Protein AF-I4AG23-F1 (afdb_monomer_lite)

Secondary structure (DSSP, 8-state):
-----------HHHHHTTSSS---------EEEEEEEEE-PPPHHHHHHHHHHHHHHHTT-HHHHHHHHHHHHHHHHEEEEEEEEETTEEEEEE--TTT----TT-EEEETTTTEEEEEETTEEEEEE------EEEEEEEEETTEEEEEEEEEETTEEEEEEEEE-S-EE--TT---SSEEEEEEE-TTS-EEEEEEEEE-TT------

Radius of gyration: 25.97 Å; chains: 1; bounding box: 69×44×101 Å

Sequence (210 aa):
MNTQKIVAKINLFSVLLFLIFFSTACNEVKTGKATYTFTNQVSEEFMQKERETAEIMAGGDEELLKEVMNHIRKTNTERIYSLFFQGDKSVFSMDTEWNGQEDPNKIYIDYQTKQVIRPKEGKVRKEPFTKAKWQITDKTKKIGKWNVQKATAEFDGQIITAWFAKDNLRIAPRGYAGLDGIVVELILEAGAKYTLTNLEFDEDVKVDLP

InterPro domains:
  IPR005901 GLPGLI family protein [TIGR01200] (12-201)

Foldseek 3Di:
DDDDDDDDPDDPVVVVVVPPPPPVPPPDWWWWKWKKKKFADDDPVRLVVQLVVLCVVCVNPPVSSVVSSVVVCCVNGIWMWMWTDTRQKIKIATDPVPPPDGRQAIWMARNVVQWIWHDHDNDIDIDHNDAFPKDWDPDWDDDPPATWTWIWGQDPNWIKIFTFHADCDQDDHPPHTDDRTHGQKIATRNRIIMGGPDIDTDPPGDDDDD

Organism: Bernardetia litoralis (strain ATCC 23117 / DSM 6794 / NBRC 15988 / NCIMB 1366 / Fx l1 / Sio-4) (NCBI:txid880071)

pLDDT: mean 84.63, std 16.48, range [36.53, 98.62]

Structure (mmCIF, N/CA/C/O backbone):
data_AF-I4AG23-F1
#
_entry.id   AF-I4AG23-F1
#
loop_
_atom_site.group_PDB
_atom_site.id
_atom_site.type_symbol
_atom_site.label_atom_id
_atom_site.label_alt_id
_atom_site.label_comp_id
_atom_site.label_asym_id
_atom_site.label_entity_id
_atom_site.label_seq_id
_atom_site.pdbx_PDB_ins_code
_atom_site.Cartn_x
_atom_site.Cartn_y
_atom_site.Cartn_z
_atom_site.occupancy
_atom_site.B_iso_or_equiv
_atom_site.auth_seq_id
_atom_site.auth_comp_id
_atom_site.auth_asym_id
_atom_site.auth_atom_id
_atom_site.pdbx_PDB_model_num
ATOM 1 N N . MET A 1 1 ? -44.759 3.975 68.281 1.00 39.59 1 MET A N 1
ATOM 2 C CA . MET A 1 1 ? -44.258 3.226 67.106 1.00 39.59 1 MET A CA 1
ATOM 3 C C . MET A 1 1 ? -45.245 3.420 65.970 1.00 39.59 1 MET A C 1
ATOM 5 O O . MET A 1 1 ? -46.321 2.851 66.035 1.00 39.59 1 MET A O 1
ATOM 9 N N . ASN A 1 2 ? -44.925 4.277 64.999 1.00 36.53 2 ASN A N 1
ATOM 10 C CA . ASN A 1 2 ? -45.767 4.527 63.827 1.00 36.53 2 ASN A CA 1
ATOM 11 C C . ASN A 1 2 ? -44.910 4.286 62.581 1.00 36.53 2 ASN A C 1
ATOM 13 O O . ASN A 1 2 ? -43.980 5.042 62.311 1.00 36.53 2 ASN A O 1
ATOM 17 N N . THR A 1 3 ? -45.170 3.193 61.871 1.00 43.00 3 THR A N 1
ATOM 18 C CA . THR A 1 3 ? -44.420 2.775 60.683 1.00 43.00 3 THR A CA 1
ATOM 19 C C . THR A 1 3 ? -45.115 3.331 59.441 1.00 43.00 3 THR A C 1
ATOM 21 O O . THR A 1 3 ? -46.135 2.802 59.001 1.00 43.00 3 THR A O 1
ATOM 24 N N . GLN A 1 4 ? -44.583 4.412 58.866 1.00 42.47 4 GLN A N 1
ATOM 25 C CA . GLN A 1 4 ? -44.997 4.889 57.544 1.00 42.47 4 GLN A CA 1
ATOM 26 C C . GLN A 1 4 ? -44.459 3.936 56.468 1.00 42.47 4 GLN A C 1
ATOM 28 O O . GLN A 1 4 ? -43.251 3.812 56.276 1.00 42.47 4 GLN A O 1
ATOM 33 N N . LYS A 1 5 ? -45.365 3.263 55.750 1.00 49.50 5 LYS A N 1
ATOM 34 C CA . LYS A 1 5 ? -45.043 2.555 54.506 1.00 49.50 5 LYS A CA 1
ATOM 35 C C . LYS A 1 5 ? -44.863 3.582 53.389 1.00 49.50 5 LYS A C 1
ATOM 37 O O . LYS A 1 5 ? -45.837 4.174 52.931 1.00 49.50 5 LYS A O 1
ATOM 42 N N . ILE A 1 6 ? -43.628 3.764 52.934 1.00 46.69 6 ILE A N 1
ATOM 43 C CA . ILE A 1 6 ? -43.327 4.475 51.690 1.00 46.69 6 ILE A CA 1
ATOM 44 C C . ILE A 1 6 ? -43.592 3.495 50.544 1.00 46.69 6 ILE A C 1
ATOM 46 O O . ILE A 1 6 ? -42.836 2.550 50.338 1.00 46.69 6 ILE A O 1
ATOM 50 N N . VAL A 1 7 ? -44.689 3.694 49.816 1.00 49.47 7 VAL A N 1
ATOM 51 C CA . VAL A 1 7 ? -44.935 2.998 48.548 1.00 49.47 7 VAL A CA 1
ATOM 52 C C . VAL A 1 7 ? -44.408 3.897 47.437 1.00 49.47 7 VAL A C 1
ATOM 54 O O . VAL A 1 7 ? -45.025 4.905 47.096 1.00 49.47 7 VAL A O 1
ATOM 57 N N . ALA A 1 8 ? -43.246 3.549 46.886 1.00 49.50 8 ALA A N 1
ATOM 58 C CA . ALA A 1 8 ? -42.725 4.189 45.688 1.00 49.50 8 ALA A CA 1
ATOM 59 C C . ALA A 1 8 ? -43.617 3.813 44.492 1.00 49.50 8 ALA A C 1
ATOM 61 O O . ALA A 1 8 ? -43.614 2.673 44.028 1.00 49.50 8 ALA A O 1
ATOM 62 N N . LYS A 1 9 ? -44.408 4.770 43.994 1.00 52.41 9 LYS A N 1
ATOM 63 C CA . LYS A 1 9 ? -45.100 4.659 42.704 1.00 52.41 9 LYS A CA 1
ATOM 64 C C . LYS A 1 9 ? -44.053 4.782 41.596 1.00 52.41 9 LYS A C 1
ATOM 66 O O . LYS A 1 9 ? -43.677 5.885 41.211 1.00 52.41 9 LYS A O 1
ATOM 71 N N . ILE A 1 10 ? -43.562 3.650 41.104 1.00 53.00 10 ILE A N 1
ATOM 72 C CA . ILE A 1 10 ? -42.736 3.612 39.896 1.00 53.00 10 ILE A CA 1
ATOM 73 C C . ILE A 1 10 ? -43.665 3.903 38.714 1.00 53.00 10 ILE A C 1
ATOM 75 O O . ILE A 1 10 ? -44.556 3.117 38.397 1.00 53.00 10 ILE A O 1
ATOM 79 N N . ASN A 1 11 ? -43.495 5.072 38.099 1.00 47.81 11 ASN A N 1
ATOM 80 C CA . ASN A 1 11 ? -44.235 5.467 36.907 1.00 47.81 11 ASN A CA 1
ATOM 81 C C . ASN A 1 11 ? -43.792 4.570 35.741 1.00 47.81 11 ASN A C 1
ATOM 83 O O . ASN A 1 11 ? -42.659 4.675 35.272 1.00 47.81 11 ASN A O 1
ATOM 87 N N . LEU A 1 12 ? -44.685 3.700 35.258 1.00 47.12 12 LEU A N 1
ATOM 88 C CA . LEU A 1 12 ? -44.419 2.771 34.147 1.00 47.12 12 LEU A CA 1
ATOM 89 C C . LEU A 1 12 ? -43.984 3.511 32.860 1.00 47.12 12 LEU A C 1
ATOM 91 O O . LEU A 1 12 ? -43.259 2.965 32.034 1.00 47.12 12 LEU A O 1
ATOM 95 N N . PHE A 1 13 ? -44.350 4.791 32.737 1.00 45.78 13 PHE A N 1
ATOM 96 C CA . PHE A 1 13 ? -43.966 5.673 31.633 1.00 45.78 13 PHE A CA 1
ATOM 97 C C . PHE A 1 13 ? -42.484 6.099 31.669 1.00 45.78 13 PHE A C 1
ATOM 99 O O . PHE A 1 13 ? -41.882 6.334 30.626 1.00 45.78 13 PHE A O 1
ATOM 106 N N . SER A 1 14 ? -41.864 6.152 32.854 1.00 45.25 14 SER A N 1
ATOM 107 C CA . SER A 1 14 ? -40.451 6.536 33.010 1.00 45.25 14 SER A CA 1
ATOM 108 C C . SER A 1 14 ? -39.483 5.381 32.735 1.00 45.25 14 SER A C 1
ATOM 110 O O . SER A 1 14 ? -38.325 5.628 32.416 1.00 45.25 14 SER A O 1
ATOM 112 N N . VAL A 1 15 ? -39.951 4.130 32.809 1.00 48.59 15 VAL A N 1
ATOM 113 C CA . VAL A 1 15 ? -39.145 2.943 32.467 1.00 48.59 15 VAL A CA 1
ATOM 114 C C . VAL A 1 15 ? -39.114 2.716 30.950 1.00 48.59 15 VAL A C 1
ATOM 116 O O . VAL A 1 15 ? -38.104 2.268 30.414 1.00 48.59 15 VAL A O 1
ATOM 119 N N . LEU A 1 16 ? -40.175 3.100 30.230 1.00 41.94 16 LEU A N 1
ATOM 120 C CA . LEU A 1 16 ? -40.267 2.901 28.780 1.00 41.94 16 LEU A CA 1
ATOM 121 C C . LEU A 1 16 ? -39.411 3.896 27.970 1.00 41.94 16 LEU A C 1
ATOM 123 O O . LEU A 1 16 ? -38.965 3.568 26.874 1.00 41.94 16 LEU A O 1
ATOM 127 N N . LEU A 1 17 ? -39.115 5.081 28.519 1.00 41.91 17 LEU A N 1
ATOM 128 C CA . LEU A 1 17 ? -38.300 6.102 27.840 1.00 41.91 17 LEU A CA 1
ATOM 129 C C . LEU A 1 17 ? -36.785 5.812 27.884 1.00 41.91 17 LEU A C 1
ATOM 131 O O . LEU A 1 17 ? -36.022 6.432 27.149 1.00 41.91 17 LEU A O 1
ATOM 135 N N . PHE A 1 18 ? -36.340 4.857 28.708 1.00 43.75 18 PHE A N 1
ATOM 136 C CA . PHE A 1 18 ? -34.926 4.470 28.803 1.00 43.75 18 PHE A CA 1
ATOM 137 C C . PHE A 1 18 ? -34.524 3.347 27.830 1.00 43.75 18 PHE A C 1
ATOM 139 O O . PHE A 1 18 ? -33.338 3.078 27.663 1.00 43.75 18 PHE A O 1
ATOM 146 N N . LEU A 1 19 ? -35.487 2.701 27.161 1.00 43.41 19 LEU A N 1
ATOM 147 C CA . LEU A 1 19 ? -35.239 1.533 26.302 1.00 43.41 19 LEU A CA 1
ATOM 148 C C . LEU A 1 19 ? -34.993 1.861 24.817 1.00 43.41 19 LEU A C 1
ATOM 150 O O . LEU A 1 19 ? -34.740 0.945 24.042 1.00 43.41 19 LEU A O 1
ATOM 154 N N . ILE A 1 20 ? -35.033 3.133 24.398 1.00 49.91 20 ILE A N 1
ATOM 155 C CA . ILE A 1 20 ? -35.024 3.500 22.963 1.00 49.91 20 ILE A CA 1
ATOM 156 C C . ILE A 1 20 ? -33.653 4.003 22.446 1.00 49.91 20 ILE A C 1
ATOM 158 O O . ILE A 1 20 ? -33.487 4.174 21.245 1.00 49.91 20 ILE A O 1
ATOM 162 N N . PHE A 1 21 ? -32.617 4.163 23.282 1.00 44.69 21 PHE A N 1
ATOM 163 C CA . PHE A 1 21 ? -31.330 4.738 22.822 1.00 44.69 21 PHE A CA 1
ATOM 164 C C . PHE A 1 21 ? -30.151 3.773 22.640 1.00 44.69 21 PHE A C 1
ATOM 166 O O . PHE A 1 21 ? -29.052 4.224 22.330 1.00 44.69 21 PHE A O 1
ATOM 173 N N . PHE A 1 22 ? -30.358 2.459 22.719 1.00 48.72 22 PHE A N 1
ATOM 174 C CA . PHE A 1 22 ? -29.385 1.502 22.179 1.00 48.72 22 PHE A CA 1
ATOM 175 C C . PHE A 1 22 ? -29.878 0.954 20.840 1.00 48.72 22 PHE A C 1
ATOM 177 O O . PHE A 1 22 ? -30.028 -0.251 20.657 1.00 48.72 22 PHE A O 1
ATOM 184 N N . SER A 1 23 ? -30.098 1.838 19.862 1.00 45.09 23 SER A N 1
ATOM 185 C CA . SER A 1 23 ? -29.894 1.416 18.480 1.00 45.09 23 SER A CA 1
ATOM 186 C C . SER A 1 23 ? -28.389 1.221 18.327 1.00 45.09 23 SER A C 1
ATOM 188 O O . SER A 1 23 ? -27.659 2.154 17.988 1.00 45.09 23 SER A O 1
ATOM 190 N N . THR A 1 24 ? -27.895 0.031 18.665 1.00 54.59 24 THR A N 1
ATOM 191 C CA . THR A 1 24 ? -26.568 -0.383 18.230 1.00 54.59 24 THR A CA 1
ATOM 192 C C . THR A 1 24 ? -26.626 -0.303 16.714 1.00 54.59 24 THR A C 1
ATOM 194 O O . THR A 1 24 ? -27.251 -1.148 16.077 1.00 54.59 24 THR A O 1
ATOM 197 N N . ALA A 1 25 ? -26.073 0.765 16.136 1.00 56.31 25 ALA A N 1
ATOM 198 C CA . ALA A 1 25 ? -25.793 0.806 14.717 1.00 56.31 25 ALA A CA 1
ATOM 199 C C . ALA A 1 25 ? -24.893 -0.404 14.473 1.00 56.31 25 ALA A C 1
ATOM 201 O O . ALA A 1 25 ? -23.724 -0.409 14.864 1.00 56.31 25 ALA A O 1
ATOM 202 N N . CYS A 1 26 ? -25.477 -1.484 13.958 1.00 47.94 26 CYS A N 1
ATOM 203 C CA . CYS A 1 26 ? -24.715 -2.615 13.481 1.00 47.94 26 CYS A CA 1
ATOM 204 C C . CYS A 1 26 ? -23.956 -2.048 12.287 1.00 47.94 26 CYS A C 1
ATOM 206 O O . CYS A 1 26 ? -24.540 -1.845 11.226 1.00 47.94 26 CYS A O 1
ATOM 208 N N . ASN A 1 27 ? -22.707 -1.629 12.510 1.00 58.94 27 ASN A N 1
ATOM 209 C CA . ASN A 1 27 ? -21.843 -1.232 11.414 1.00 58.94 27 ASN A CA 1
ATOM 210 C C . ASN A 1 27 ? -21.722 -2.465 10.535 1.00 58.94 27 ASN A C 1
ATOM 212 O O . ASN A 1 27 ? -21.116 -3.460 10.936 1.00 58.94 27 ASN A O 1
ATOM 216 N N . GLU A 1 28 ? -22.357 -2.395 9.373 1.00 70.56 28 GLU A N 1
ATOM 217 C CA . GLU A 1 28 ? -22.215 -3.392 8.336 1.00 70.56 28 GLU A CA 1
ATOM 218 C C . GLU A 1 28 ? -20.723 -3.609 8.084 1.00 70.56 28 GLU A C 1
ATOM 220 O O . GLU A 1 28 ? -19.940 -2.657 7.948 1.00 70.56 28 GLU A O 1
ATOM 225 N N . VAL A 1 29 ? -20.311 -4.875 8.125 1.00 81.88 29 VAL A N 1
ATOM 226 C CA . VAL A 1 29 ? -18.915 -5.245 7.932 1.00 81.88 29 VAL A CA 1
ATOM 227 C C . VAL A 1 29 ? -18.576 -4.964 6.478 1.00 81.88 29 VAL A C 1
ATOM 229 O O . VAL A 1 29 ? -18.891 -5.756 5.599 1.00 81.88 29 VAL A O 1
ATOM 232 N N . LYS A 1 30 ? -17.923 -3.829 6.224 1.00 91.75 30 LYS A N 1
ATOM 233 C CA . LYS A 1 30 ? -17.454 -3.496 4.881 1.00 91.75 30 LYS A CA 1
ATOM 234 C C . LYS A 1 30 ? -16.384 -4.496 4.442 1.00 91.75 30 LYS A C 1
ATOM 236 O O . LYS A 1 30 ? -15.402 -4.728 5.158 1.00 91.75 30 LYS A O 1
ATOM 241 N N . THR A 1 31 ? -16.567 -5.031 3.245 1.00 95.62 31 THR A N 1
ATOM 242 C CA . THR A 1 31 ? -15.665 -5.967 2.570 1.00 95.62 31 THR A CA 1
ATOM 243 C C . THR A 1 31 ? -15.347 -5.471 1.169 1.00 95.62 31 THR A C 1
ATOM 245 O O . THR A 1 31 ? -16.136 -4.741 0.564 1.00 95.62 31 THR A O 1
ATOM 248 N N . GLY A 1 32 ? -14.179 -5.835 0.650 1.00 96.50 32 GLY A N 1
ATOM 249 C CA . GLY A 1 32 ? -13.811 -5.476 -0.712 1.00 96.50 32 GLY A CA 1
ATOM 250 C C . GLY A 1 32 ? -12.319 -5.550 -0.993 1.00 96.50 32 GLY A C 1
ATOM 251 O O . GLY A 1 32 ? -11.551 -6.168 -0.249 1.00 96.50 32 GLY A O 1
ATOM 252 N N . LYS A 1 33 ? -11.912 -4.884 -2.076 1.00 96.88 33 LYS A N 1
ATOM 253 C CA . LYS A 1 33 ? -10.540 -4.868 -2.590 1.00 96.88 33 LYS A CA 1
ATOM 254 C C . LYS A 1 33 ? -10.085 -3.438 -2.875 1.00 96.88 33 LYS A C 1
ATOM 256 O O . LYS A 1 33 ? -10.762 -2.658 -3.540 1.00 96.88 33 LYS A O 1
ATOM 261 N N . ALA A 1 34 ? -8.898 -3.093 -2.394 1.00 97.56 34 ALA A N 1
ATOM 262 C CA . ALA A 1 34 ? -8.170 -1.897 -2.791 1.00 97.56 34 ALA A CA 1
ATOM 263 C C . ALA A 1 34 ? -6.974 -2.302 -3.658 1.00 97.56 34 ALA A C 1
ATOM 265 O O . ALA A 1 34 ? -6.190 -3.164 -3.268 1.00 97.56 34 ALA A O 1
ATOM 266 N N . THR A 1 35 ? -6.822 -1.677 -4.821 1.00 97.44 35 THR A N 1
ATOM 267 C CA . THR A 1 35 ? -5.695 -1.918 -5.730 1.00 97.44 35 THR A CA 1
ATOM 268 C C . THR A 1 35 ? -4.735 -0.742 -5.668 1.00 97.44 35 THR A C 1
ATOM 270 O O . THR A 1 35 ? -5.145 0.414 -5.789 1.00 97.44 35 THR A O 1
ATOM 273 N N . TYR A 1 36 ? -3.456 -1.041 -5.474 1.00 96.88 36 TYR A N 1
ATOM 274 C CA . TYR A 1 36 ? -2.376 -0.073 -5.432 1.00 96.88 36 TYR A CA 1
ATOM 275 C C . TYR A 1 36 ? -1.398 -0.313 -6.569 1.00 96.88 36 TYR A C 1
ATOM 277 O O . TYR A 1 36 ? -0.885 -1.416 -6.730 1.00 96.88 36 TYR A O 1
ATOM 285 N N . THR A 1 37 ? -1.049 0.754 -7.272 1.00 94.94 37 THR A N 1
ATOM 286 C CA . THR A 1 37 ? 0.132 0.773 -8.129 1.00 94.94 37 THR A CA 1
ATOM 287 C C . THR A 1 37 ? 1.304 1.331 -7.333 1.00 94.94 37 THR A C 1
ATOM 289 O O . THR A 1 37 ? 1.237 2.442 -6.801 1.00 94.94 37 THR A O 1
ATOM 292 N N . PHE A 1 38 ? 2.377 0.559 -7.236 1.00 92.56 38 PHE A N 1
ATOM 293 C CA . PHE A 1 38 ? 3.662 0.988 -6.711 1.00 92.56 38 PHE A CA 1
ATOM 294 C C . PHE A 1 38 ? 4.563 1.416 -7.859 1.00 92.56 38 PHE A C 1
ATOM 296 O O . PHE A 1 38 ? 4.793 0.630 -8.774 1.00 92.56 38 PHE A O 1
ATOM 303 N N . THR A 1 39 ? 5.116 2.621 -7.774 1.00 91.44 39 THR A N 1
ATOM 304 C CA . THR A 1 39 ? 6.105 3.119 -8.721 1.00 91.44 39 THR A CA 1
ATOM 305 C C . THR A 1 39 ? 7.431 3.414 -8.048 1.00 91.44 39 THR A C 1
ATOM 307 O O . THR A 1 39 ? 7.433 4.083 -7.014 1.00 91.44 39 THR A O 1
ATOM 310 N N . ASN A 1 40 ? 8.549 2.978 -8.630 1.00 85.50 40 ASN A N 1
ATOM 311 C CA . ASN A 1 40 ? 9.889 3.265 -8.110 1.00 85.50 40 ASN A CA 1
ATOM 312 C C . ASN A 1 40 ? 10.713 4.119 -9.080 1.00 85.50 40 ASN A C 1
ATOM 314 O O . ASN A 1 40 ? 10.535 4.030 -10.295 1.00 85.50 40 ASN A O 1
ATOM 318 N N . GLN A 1 41 ? 11.647 4.906 -8.544 1.00 75.62 41 GLN A N 1
ATOM 319 C CA . GLN A 1 41 ? 12.701 5.503 -9.356 1.00 75.62 41 GLN A CA 1
ATOM 320 C C . GLN A 1 41 ? 13.755 4.434 -9.638 1.00 75.62 41 GLN A C 1
ATOM 322 O O . GLN A 1 41 ? 14.368 3.889 -8.722 1.00 75.62 41 GLN A O 1
ATOM 327 N N . VAL A 1 42 ? 13.926 4.098 -10.913 1.00 77.38 42 VAL A N 1
ATOM 328 C CA . VAL A 1 42 ? 14.935 3.135 -11.357 1.00 77.38 42 VAL A CA 1
ATOM 329 C C . VAL A 1 42 ? 16.200 3.906 -11.722 1.00 77.38 42 VAL A C 1
ATOM 331 O O . VAL A 1 42 ? 16.115 4.918 -12.417 1.00 77.38 42 VAL A O 1
ATOM 334 N N . SER A 1 43 ? 17.361 3.460 -11.238 1.00 82.44 43 SER A N 1
ATOM 335 C CA . SER A 1 43 ? 18.633 4.117 -11.549 1.00 82.44 43 SER A CA 1
ATOM 336 C C . SER A 1 43 ? 19.016 3.929 -13.019 1.00 82.44 43 SER A C 1
ATOM 338 O O . SER A 1 43 ? 18.706 2.907 -13.635 1.00 82.44 43 SER A O 1
ATOM 340 N N . GLU A 1 44 ? 19.733 4.907 -13.577 1.00 83.62 44 GLU A N 1
ATOM 341 C CA . GLU A 1 44 ? 20.257 4.825 -14.947 1.00 83.62 44 GLU A CA 1
ATOM 342 C C . GLU A 1 44 ? 21.207 3.633 -15.119 1.00 83.62 44 GLU A C 1
ATOM 344 O O . GLU A 1 44 ? 21.117 2.917 -16.110 1.00 83.62 44 GLU A O 1
ATOM 349 N N . GLU A 1 45 ? 22.051 3.365 -14.118 1.00 86.62 45 GLU A N 1
ATOM 350 C CA . GLU A 1 45 ? 22.977 2.226 -14.107 1.00 86.62 45 GLU A CA 1
ATOM 351 C C . GLU A 1 45 ? 22.244 0.882 -14.238 1.00 86.62 45 GLU A C 1
ATOM 353 O O . GLU A 1 45 ? 22.638 0.023 -15.027 1.00 86.62 45 GLU A O 1
ATOM 358 N N . PHE A 1 46 ? 21.139 0.709 -13.508 1.00 84.31 46 PHE A N 1
ATOM 359 C CA . PHE A 1 46 ? 20.326 -0.497 -13.612 1.00 84.31 46 PHE A CA 1
ATOM 360 C C . PHE A 1 46 ? 19.693 -0.616 -15.006 1.00 84.31 46 PHE A C 1
ATOM 362 O O . PHE A 1 46 ? 19.764 -1.675 -15.627 1.00 84.31 46 PHE A O 1
ATOM 369 N N . MET A 1 47 ? 19.126 0.476 -15.532 1.00 85.81 47 MET A N 1
ATOM 370 C CA . MET A 1 47 ? 18.511 0.475 -16.865 1.00 85.81 47 MET A CA 1
ATOM 371 C C . MET A 1 47 ? 19.518 0.196 -17.982 1.00 85.81 47 MET A C 1
ATOM 373 O O . MET A 1 47 ? 19.159 -0.436 -18.974 1.00 85.81 47 MET A O 1
ATOM 377 N N . GLN A 1 48 ? 20.764 0.639 -17.822 1.00 89.88 48 GLN A N 1
ATOM 378 C CA . GLN A 1 48 ? 21.833 0.374 -18.777 1.00 89.88 48 GLN A CA 1
ATOM 379 C C . GLN A 1 48 ? 22.160 -1.123 -18.843 1.00 89.88 48 GLN A C 1
ATOM 381 O O . GLN A 1 48 ? 22.207 -1.694 -19.931 1.00 89.88 48 GLN A O 1
ATOM 386 N N . LYS A 1 49 ? 22.291 -1.785 -17.690 1.00 89.81 49 LYS A N 1
ATOM 387 C CA . LYS A 1 49 ? 22.558 -3.229 -17.626 1.00 89.81 49 LYS A CA 1
ATOM 388 C C . LYS A 1 49 ? 21.422 -4.071 -18.222 1.00 89.81 49 LYS A C 1
ATOM 390 O O . LYS A 1 49 ? 21.665 -5.053 -18.927 1.00 89.81 49 LYS A O 1
ATOM 395 N N . GLU A 1 50 ? 20.178 -3.690 -17.945 1.00 89.19 50 GLU A N 1
ATOM 396 C CA . GLU A 1 50 ? 19.004 -4.333 -18.540 1.00 89.19 50 GLU A CA 1
ATOM 397 C C . GLU A 1 50 ? 18.967 -4.154 -20.063 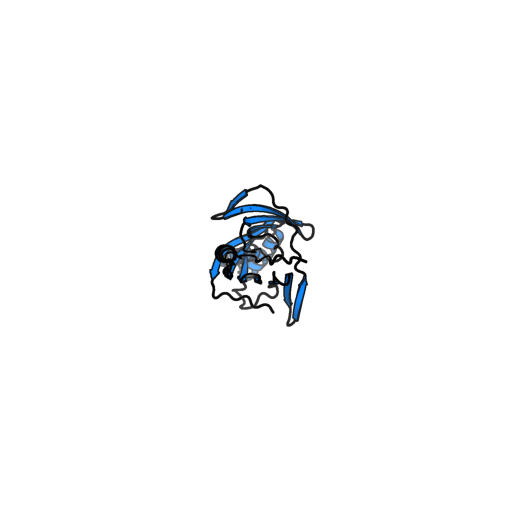1.00 89.19 50 GLU A C 1
ATOM 399 O O . GLU A 1 50 ? 18.658 -5.095 -20.791 1.00 89.19 50 GLU A O 1
ATOM 404 N N . ARG A 1 51 ? 19.348 -2.970 -20.558 1.00 90.94 51 ARG A N 1
ATOM 405 C CA . ARG A 1 51 ? 19.435 -2.690 -21.993 1.00 90.94 51 ARG A CA 1
ATOM 406 C C . ARG A 1 51 ? 20.459 -3.565 -22.698 1.00 90.94 51 ARG A C 1
ATOM 408 O O . ARG A 1 51 ? 20.119 -4.169 -23.707 1.00 90.94 51 ARG A O 1
ATOM 415 N N . GLU A 1 52 ? 21.669 -3.672 -22.160 1.00 92.25 52 GLU A N 1
ATOM 416 C CA . GLU A 1 52 ? 22.715 -4.544 -22.713 1.00 92.25 52 GLU A CA 1
ATOM 417 C C . GLU A 1 52 ? 22.234 -6.000 -22.807 1.00 92.25 52 GLU A C 1
ATOM 419 O O . GLU A 1 52 ? 22.447 -6.681 -23.808 1.00 92.25 52 GLU A O 1
ATOM 424 N N . THR A 1 53 ? 21.509 -6.461 -21.786 1.00 89.25 53 THR A N 1
ATOM 425 C CA . THR A 1 53 ? 20.918 -7.805 -21.762 1.00 89.25 53 THR A CA 1
ATOM 426 C C . THR A 1 53 ? 19.822 -7.963 -22.821 1.00 89.25 53 THR A C 1
ATOM 428 O O . THR A 1 53 ? 19.806 -8.956 -23.551 1.00 89.25 53 THR A O 1
ATOM 431 N N . ALA A 1 54 ? 18.925 -6.982 -22.940 1.00 91.81 54 ALA A N 1
ATOM 432 C CA . ALA A 1 54 ? 17.857 -6.979 -23.933 1.00 91.81 54 ALA A CA 1
ATOM 433 C C . ALA A 1 54 ? 18.393 -6.921 -25.373 1.00 91.81 54 ALA A C 1
ATOM 435 O O . ALA A 1 54 ? 17.852 -7.599 -26.239 1.00 91.81 54 ALA A O 1
ATOM 436 N N . GLU A 1 55 ? 19.471 -6.174 -25.631 1.00 93.19 55 GLU A N 1
ATOM 437 C CA . GLU A 1 55 ? 20.140 -6.104 -26.940 1.00 93.19 55 GLU A CA 1
ATOM 438 C C . GLU A 1 55 ? 20.703 -7.469 -27.360 1.00 93.19 55 GLU A C 1
ATOM 440 O O . GLU A 1 55 ? 20.532 -7.880 -28.510 1.00 93.19 55 GLU A O 1
ATOM 445 N N . ILE A 1 56 ? 21.293 -8.213 -26.417 1.00 91.00 56 ILE A N 1
ATOM 446 C CA . ILE A 1 56 ? 21.752 -9.591 -26.650 1.00 91.00 56 ILE A CA 1
ATOM 447 C C . ILE A 1 56 ? 20.565 -10.511 -26.968 1.00 91.00 56 ILE A C 1
ATOM 449 O O . ILE A 1 56 ? 20.636 -11.294 -27.913 1.00 91.00 56 ILE A O 1
ATOM 453 N N . MET A 1 57 ? 19.471 -10.416 -26.202 1.00 88.31 57 MET A N 1
ATOM 454 C CA . MET A 1 57 ? 18.268 -11.235 -26.409 1.00 88.31 57 MET A CA 1
ATOM 455 C C . MET A 1 57 ? 17.565 -10.930 -27.734 1.00 88.31 57 MET A C 1
ATOM 457 O O . MET A 1 57 ? 17.075 -11.846 -28.391 1.00 88.31 57 MET A O 1
ATOM 461 N N . ALA A 1 58 ? 17.518 -9.657 -28.125 1.00 92.19 58 ALA A N 1
ATOM 462 C CA . ALA A 1 58 ? 16.853 -9.204 -29.338 1.00 92.19 58 ALA A CA 1
ATOM 463 C C . ALA A 1 58 ? 17.655 -9.507 -30.615 1.00 92.19 58 ALA A C 1
ATOM 465 O O . ALA A 1 58 ? 17.115 -9.405 -31.712 1.00 92.19 58 ALA A O 1
ATOM 466 N N . GLY A 1 59 ? 18.942 -9.863 -30.509 1.00 91.75 59 GLY A N 1
ATOM 467 C CA . GLY A 1 59 ? 19.752 -10.272 -31.662 1.00 91.75 59 GLY A CA 1
ATOM 468 C C . GLY A 1 59 ? 19.907 -9.195 -32.745 1.00 91.75 59 GLY A C 1
ATOM 469 O O . GLY A 1 59 ? 20.140 -9.529 -33.905 1.00 91.75 59 GLY A O 1
ATOM 470 N N . GLY A 1 60 ? 19.769 -7.915 -32.382 1.00 86.38 60 GLY A N 1
ATOM 471 C CA . GLY A 1 60 ? 19.821 -6.780 -33.309 1.00 86.38 60 GLY A CA 1
ATOM 472 C C . GLY A 1 60 ? 18.477 -6.362 -33.921 1.00 86.38 60 GLY A C 1
ATOM 473 O O . GLY A 1 60 ? 18.458 -5.414 -34.703 1.00 86.38 60 GLY A O 1
ATOM 474 N N . ASP A 1 61 ? 17.366 -7.015 -33.569 1.00 95.75 61 ASP A N 1
ATOM 475 C CA . ASP A 1 61 ? 16.020 -6.558 -33.928 1.00 95.75 61 ASP A CA 1
ATOM 476 C C . ASP A 1 61 ? 15.632 -5.331 -33.080 1.00 95.75 61 ASP A C 1
ATOM 478 O O . ASP A 1 61 ? 15.420 -5.421 -31.868 1.00 95.75 61 ASP A O 1
ATOM 482 N N . GLU A 1 62 ? 15.573 -4.158 -33.717 1.00 93.31 62 GLU A N 1
ATOM 483 C CA . GLU A 1 62 ? 15.285 -2.883 -33.049 1.00 93.31 62 GLU A CA 1
ATOM 484 C C . GLU A 1 62 ? 13.838 -2.793 -32.532 1.00 93.31 62 GLU A C 1
ATOM 486 O O . GLU A 1 62 ? 13.588 -2.182 -31.487 1.00 93.31 62 GLU A O 1
ATOM 491 N N . GLU A 1 63 ? 12.880 -3.412 -33.229 1.00 94.69 63 GLU A N 1
ATOM 492 C CA . GLU A 1 63 ? 11.475 -3.407 -32.818 1.00 94.69 63 GLU A CA 1
ATOM 493 C C . GLU A 1 63 ? 11.288 -4.279 -31.574 1.00 94.69 63 GLU A C 1
ATOM 495 O O . GLU A 1 63 ? 10.727 -3.819 -30.572 1.00 94.69 63 GLU A O 1
ATOM 500 N N . LEU A 1 64 ? 11.869 -5.480 -31.589 1.00 93.19 64 LEU A N 1
ATOM 501 C CA . LEU A 1 64 ? 11.878 -6.383 -30.442 1.00 93.19 64 LEU A CA 1
ATOM 502 C C . LEU A 1 64 ? 12.636 -5.785 -29.251 1.00 93.19 64 LEU A C 1
ATOM 504 O O . LEU A 1 64 ? 12.156 -5.853 -28.118 1.00 93.19 64 LEU A O 1
ATOM 508 N N . LEU A 1 65 ? 13.785 -5.138 -29.482 1.00 93.81 65 LEU A N 1
ATOM 509 C CA . LEU A 1 65 ? 14.525 -4.437 -28.430 1.00 93.81 65 LEU A CA 1
ATOM 510 C C . LEU A 1 65 ? 13.646 -3.383 -27.750 1.00 93.81 65 LEU A C 1
ATOM 512 O O . LEU A 1 65 ? 13.605 -3.294 -26.521 1.00 93.81 65 LEU A O 1
ATOM 516 N N . LYS A 1 66 ? 12.915 -2.588 -28.535 1.00 93.06 66 LYS A N 1
ATOM 517 C CA . LYS A 1 66 ? 12.013 -1.561 -28.007 1.00 93.06 66 LYS A CA 1
ATOM 518 C C . LYS A 1 66 ? 10.865 -2.170 -27.202 1.00 93.06 66 LYS A C 1
ATOM 520 O O . LYS A 1 66 ? 10.499 -1.612 -26.164 1.00 93.06 66 LYS A O 1
ATOM 525 N N . GLU A 1 67 ? 10.297 -3.283 -27.656 1.00 92.31 67 GLU A N 1
ATOM 526 C CA . GLU A 1 67 ? 9.248 -4.006 -26.934 1.00 92.31 67 GLU A CA 1
ATOM 527 C C . GLU A 1 67 ? 9.756 -4.537 -25.586 1.00 92.31 67 GLU A C 1
ATOM 529 O O . GLU A 1 67 ? 9.188 -4.210 -24.538 1.00 92.31 67 GLU A O 1
ATOM 534 N N . VAL A 1 68 ? 10.876 -5.266 -25.598 1.00 90.12 68 VAL A N 1
ATOM 535 C CA . VAL A 1 68 ? 11.511 -5.828 -24.398 1.00 90.12 68 VAL A CA 1
ATOM 536 C C . VAL A 1 68 ? 11.875 -4.717 -23.415 1.00 90.12 68 VAL A C 1
ATOM 538 O O . VAL A 1 68 ? 11.533 -4.800 -22.236 1.00 90.12 68 VAL A O 1
ATOM 541 N N . MET A 1 69 ? 12.480 -3.624 -23.886 1.00 89.00 69 MET A N 1
ATOM 542 C CA . MET A 1 69 ? 12.845 -2.498 -23.023 1.00 89.00 69 MET A CA 1
ATOM 543 C C . MET A 1 69 ? 11.637 -1.779 -22.434 1.00 89.00 69 MET A C 1
ATOM 545 O O . MET A 1 69 ? 11.673 -1.366 -21.272 1.00 89.00 69 MET A O 1
ATOM 549 N N . ASN A 1 70 ? 10.547 -1.639 -23.192 1.00 88.50 70 ASN A N 1
ATOM 550 C CA . ASN A 1 70 ? 9.306 -1.089 -22.657 1.00 88.50 70 ASN A CA 1
ATOM 551 C C . ASN A 1 70 ? 8.722 -1.987 -21.567 1.00 88.50 70 ASN A C 1
ATOM 553 O O . ASN A 1 70 ? 8.290 -1.468 -20.534 1.00 88.50 70 ASN A O 1
ATOM 557 N N . HIS A 1 71 ? 8.743 -3.305 -21.772 1.00 85.31 71 HIS A N 1
ATOM 558 C CA . HIS A 1 71 ? 8.295 -4.267 -20.775 1.00 85.31 71 HIS A CA 1
ATOM 559 C C . HIS A 1 71 ? 9.165 -4.216 -19.512 1.00 85.31 71 HIS A C 1
ATOM 561 O O . HIS A 1 71 ? 8.636 -3.983 -18.429 1.00 85.31 71 HIS A O 1
ATOM 567 N N . ILE A 1 72 ? 10.491 -4.334 -19.639 1.00 84.62 72 ILE A N 1
ATOM 568 C CA . ILE A 1 72 ? 11.437 -4.279 -18.514 1.00 84.62 72 ILE A CA 1
ATOM 569 C C . ILE A 1 72 ? 11.274 -2.978 -17.738 1.00 84.62 72 ILE A C 1
ATOM 571 O O . ILE A 1 72 ? 11.145 -2.990 -16.513 1.00 84.62 72 ILE A O 1
ATOM 575 N N . ARG A 1 73 ? 11.249 -1.838 -18.440 1.00 84.75 73 ARG A N 1
ATOM 576 C CA . ARG A 1 73 ? 11.058 -0.536 -17.803 1.00 84.75 73 ARG A CA 1
ATOM 577 C C . ARG A 1 73 ? 9.744 -0.512 -17.039 1.00 84.75 73 ARG A C 1
ATOM 579 O O . ARG A 1 73 ? 9.749 -0.117 -15.878 1.00 84.75 73 ARG A O 1
ATOM 586 N N . LYS A 1 74 ? 8.634 -0.934 -17.651 1.00 82.06 74 LYS A N 1
ATOM 587 C CA . LYS A 1 74 ? 7.327 -0.959 -16.986 1.00 82.06 74 LYS A CA 1
ATOM 588 C C . LYS A 1 74 ? 7.359 -1.858 -15.750 1.00 82.06 74 LYS A C 1
ATOM 590 O O . LYS A 1 74 ? 7.041 -1.382 -14.676 1.00 82.06 74 LYS A O 1
ATOM 595 N N . THR A 1 75 ? 7.835 -3.092 -15.859 1.00 77.31 75 THR A N 1
ATOM 596 C CA . THR A 1 75 ? 7.890 -4.055 -14.745 1.00 77.31 75 THR A CA 1
ATOM 597 C C . THR A 1 75 ? 8.804 -3.595 -13.600 1.00 77.31 75 THR A C 1
ATOM 599 O O . THR A 1 75 ? 8.500 -3.800 -12.424 1.00 77.31 75 THR A O 1
ATOM 602 N N . ASN A 1 76 ? 9.918 -2.929 -13.913 1.00 77.56 76 ASN A N 1
ATOM 603 C CA . ASN A 1 76 ? 10.830 -2.399 -12.897 1.00 77.56 76 ASN A CA 1
ATOM 604 C C . ASN A 1 76 ? 10.337 -1.098 -12.261 1.00 77.56 76 ASN A C 1
ATOM 606 O O . ASN A 1 76 ? 10.641 -0.825 -11.097 1.00 77.56 76 ASN A O 1
ATOM 610 N N . THR A 1 77 ? 9.575 -0.301 -13.010 1.00 80.75 77 THR A N 1
ATOM 611 C CA . THR A 1 77 ? 9.039 0.978 -12.534 1.00 80.75 77 THR A CA 1
ATOM 612 C C . THR A 1 77 ? 7.644 0.863 -11.949 1.00 80.75 77 THR A C 1
ATOM 614 O O . THR A 1 77 ? 7.278 1.775 -11.225 1.00 80.75 77 THR A O 1
ATOM 617 N N . GLU A 1 78 ? 6.886 -0.201 -12.215 1.00 86.69 78 GLU A N 1
ATOM 618 C CA . GLU A 1 78 ? 5.475 -0.343 -11.862 1.00 86.69 78 GLU A CA 1
ATOM 619 C C . GLU A 1 78 ? 5.164 -1.763 -11.363 1.00 86.69 78 GLU A C 1
ATOM 621 O O . GLU A 1 78 ? 5.411 -2.754 -12.046 1.00 86.69 78 GLU A O 1
ATOM 626 N N . ARG A 1 79 ? 4.587 -1.867 -10.162 1.00 88.25 79 ARG A N 1
ATOM 627 C CA . ARG A 1 79 ? 4.083 -3.123 -9.584 1.00 88.25 79 ARG A CA 1
ATOM 628 C C . ARG A 1 79 ? 2.663 -2.927 -9.087 1.00 88.25 79 ARG A C 1
ATOM 630 O O . ARG A 1 79 ? 2.355 -1.880 -8.522 1.00 88.25 79 ARG A O 1
ATOM 637 N N . ILE A 1 80 ? 1.819 -3.936 -9.244 1.00 91.88 80 ILE A N 1
ATOM 638 C CA . ILE A 1 80 ? 0.437 -3.900 -8.764 1.00 91.88 80 ILE A CA 1
ATOM 639 C C . ILE A 1 80 ? 0.353 -4.690 -7.461 1.00 91.88 80 ILE A C 1
ATOM 641 O O . ILE A 1 80 ? 0.964 -5.745 -7.310 1.00 91.88 80 ILE A O 1
ATOM 645 N N . TYR A 1 81 ? -0.382 -4.153 -6.497 1.00 94.00 81 TYR A N 1
ATOM 646 C CA . TYR A 1 81 ? -0.667 -4.783 -5.219 1.00 94.00 81 TYR A CA 1
ATOM 647 C C . TYR A 1 81 ? -2.162 -4.740 -4.945 1.00 94.00 81 TYR A C 1
ATOM 649 O O . TYR A 1 81 ? -2.837 -3.759 -5.252 1.00 94.00 81 TYR A O 1
ATOM 657 N N . SER A 1 82 ? -2.657 -5.778 -4.288 1.00 95.50 82 SER A N 1
ATOM 658 C CA . SER A 1 82 ? -4.036 -5.891 -3.842 1.00 95.50 82 SER A CA 1
ATOM 659 C C . SER A 1 82 ? -4.093 -5.923 -2.319 1.00 95.50 82 SER A C 1
ATOM 661 O O . SER A 1 82 ? -3.313 -6.620 -1.673 1.00 95.50 82 SER A O 1
ATOM 663 N N . LEU A 1 83 ? -5.032 -5.175 -1.744 1.00 96.69 83 LEU A N 1
ATOM 664 C CA . LEU A 1 83 ? -5.447 -5.274 -0.352 1.00 96.69 83 LEU A CA 1
ATOM 665 C C . LEU A 1 83 ? -6.895 -5.745 -0.321 1.00 96.69 83 LEU A C 1
ATOM 667 O O . LEU A 1 83 ? -7.796 -4.969 -0.633 1.00 96.69 83 LEU A O 1
ATOM 671 N N . PHE A 1 84 ? -7.124 -6.985 0.088 1.00 96.38 84 PHE A N 1
ATOM 672 C CA . PHE A 1 84 ? -8.466 -7.461 0.411 1.00 96.38 84 PHE A CA 1
ATOM 673 C C . PHE A 1 84 ? -8.761 -7.141 1.873 1.00 96.38 84 PHE A C 1
ATOM 675 O O . PHE A 1 84 ? -7.892 -7.315 2.732 1.00 96.38 84 PHE A O 1
ATOM 682 N N . PHE A 1 85 ? -9.962 -6.651 2.165 1.00 95.94 85 PHE A N 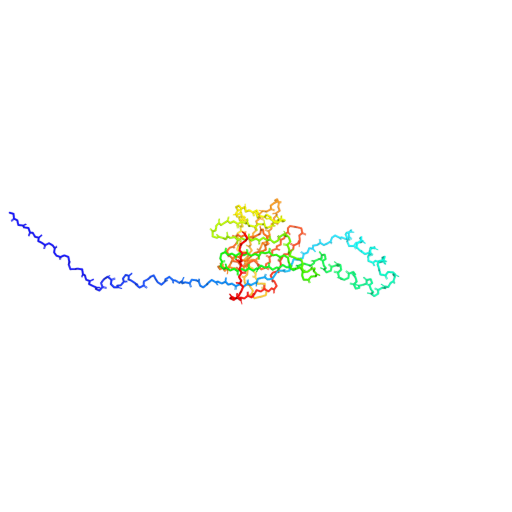1
ATOM 683 C CA . PHE A 1 85 ? -10.382 -6.302 3.520 1.00 95.94 85 PHE A CA 1
ATOM 684 C C . PHE A 1 85 ? -11.755 -6.880 3.848 1.00 95.94 85 PHE A C 1
ATOM 686 O O . PHE A 1 85 ? -12.621 -7.002 2.986 1.00 95.94 85 PHE A O 1
ATOM 693 N N . GLN A 1 86 ? -11.939 -7.211 5.123 1.00 95.19 86 GLN A N 1
ATOM 694 C CA . GLN A 1 86 ? -13.191 -7.679 5.699 1.00 95.19 86 GLN A CA 1
ATOM 695 C C . GLN A 1 86 ? -13.256 -7.230 7.157 1.00 95.19 86 GLN A C 1
ATOM 697 O O . GLN A 1 86 ? -12.668 -7.857 8.041 1.00 95.19 86 GLN A O 1
ATOM 702 N N . GLY A 1 87 ? -13.947 -6.117 7.409 1.00 91.81 87 GLY A N 1
ATOM 703 C CA . GLY A 1 87 ? -14.018 -5.515 8.741 1.00 91.81 87 GLY A CA 1
ATOM 704 C C . GLY A 1 87 ? -12.632 -5.242 9.325 1.00 91.81 87 GLY A C 1
ATOM 705 O O . GLY A 1 87 ? -11.870 -4.434 8.801 1.00 91.81 87 GLY A O 1
ATOM 706 N N . ASP A 1 88 ? -12.299 -5.945 10.407 1.00 92.19 88 ASP A N 1
ATOM 707 C CA . ASP A 1 88 ? -11.020 -5.831 11.113 1.00 92.19 88 ASP A CA 1
ATOM 708 C C . ASP A 1 88 ? -9.918 -6.762 10.577 1.00 92.19 88 ASP A C 1
ATOM 710 O O . ASP A 1 88 ? -8.895 -6.951 11.236 1.00 92.19 88 ASP A O 1
ATOM 714 N N . LYS A 1 89 ? -10.090 -7.349 9.394 1.00 95.00 89 LYS A N 1
ATOM 715 C CA . LYS A 1 89 ? -9.078 -8.199 8.761 1.00 95.00 89 LYS A CA 1
ATOM 716 C C . LYS A 1 89 ? -8.673 -7.628 7.417 1.00 95.00 89 LYS A C 1
ATOM 718 O O . LYS A 1 89 ? -9.515 -7.137 6.666 1.00 95.00 89 LYS A O 1
ATOM 723 N N . SER A 1 90 ? -7.394 -7.738 7.087 1.00 95.62 90 SER A N 1
ATOM 724 C CA . SER A 1 90 ? -6.912 -7.464 5.738 1.00 95.62 90 SER A CA 1
ATOM 725 C C . SER A 1 90 ? -5.791 -8.403 5.330 1.00 95.62 90 SER A C 1
ATOM 727 O O . SER A 1 90 ? -5.060 -8.915 6.179 1.00 95.62 90 SER A O 1
ATOM 729 N N . VAL A 1 91 ? -5.655 -8.615 4.023 1.00 95.62 91 VAL A N 1
ATOM 730 C CA . VAL A 1 91 ? -4.486 -9.241 3.406 1.00 95.62 91 VAL A CA 1
ATOM 731 C C . VAL A 1 91 ? -3.975 -8.347 2.289 1.00 95.62 91 VAL A C 1
ATOM 733 O O . VAL A 1 91 ? -4.738 -7.940 1.417 1.00 95.62 91 VAL A O 1
ATOM 736 N N . PHE A 1 92 ? -2.688 -8.017 2.340 1.00 94.94 92 PHE A N 1
ATOM 737 C CA . PHE A 1 92 ? -1.994 -7.254 1.311 1.00 94.94 92 PHE A CA 1
ATOM 738 C C . PHE A 1 92 ? -1.000 -8.162 0.596 1.00 94.94 92 PHE A C 1
ATOM 740 O O . PHE A 1 92 ? -0.124 -8.739 1.248 1.00 94.94 92 PHE A O 1
ATOM 747 N N . SER A 1 93 ? -1.103 -8.249 -0.725 1.00 93.19 93 SER A N 1
ATOM 748 C CA . SER A 1 93 ? -0.248 -9.079 -1.573 1.00 93.19 93 SER A CA 1
ATOM 749 C C . SER A 1 93 ? 0.097 -8.364 -2.873 1.00 93.19 93 SER A C 1
ATOM 751 O O . SER A 1 93 ? -0.674 -7.548 -3.376 1.00 93.19 93 SER A O 1
ATOM 753 N N . MET A 1 94 ? 1.266 -8.665 -3.425 1.00 90.31 94 MET A N 1
ATOM 754 C CA . MET A 1 94 ? 1.595 -8.316 -4.803 1.00 90.31 94 MET A CA 1
ATOM 755 C C . MET A 1 94 ? 0.689 -9.090 -5.756 1.00 90.31 94 MET A C 1
ATOM 757 O O . MET A 1 94 ? 0.390 -10.258 -5.504 1.00 90.31 94 MET A O 1
ATOM 761 N N . ASP A 1 95 ? 0.253 -8.437 -6.826 1.00 85.06 95 ASP A N 1
ATOM 762 C CA . ASP A 1 95 ? -0.450 -9.109 -7.907 1.00 85.06 95 ASP A CA 1
ATOM 763 C C . ASP A 1 95 ? 0.573 -9.848 -8.774 1.00 85.06 95 ASP A C 1
ATOM 765 O O . ASP A 1 95 ? 1.517 -9.246 -9.292 1.00 85.06 95 ASP A O 1
ATOM 769 N N . THR A 1 96 ? 0.449 -11.169 -8.851 1.00 70.56 96 THR A N 1
ATOM 770 C CA . THR A 1 96 ? 1.443 -12.066 -9.456 1.00 70.56 96 THR A CA 1
ATOM 771 C C . THR A 1 96 ? 0.944 -12.690 -10.757 1.00 70.56 96 THR A C 1
ATOM 773 O O . THR A 1 96 ? 1.447 -13.752 -11.131 1.00 70.56 96 THR A O 1
ATOM 776 N N . GLU A 1 97 ? -0.000 -12.031 -11.455 1.00 55.56 97 GLU A N 1
ATOM 777 C CA . GLU A 1 97 ? -0.732 -12.499 -12.658 1.00 55.56 97 GLU A CA 1
ATOM 778 C C . GLU A 1 97 ? 0.126 -13.203 -13.732 1.00 55.56 97 GLU A C 1
ATOM 780 O O . GLU A 1 97 ? -0.402 -13.932 -14.564 1.00 55.56 97 GLU A O 1
ATOM 785 N N . TRP A 1 98 ? 1.450 -13.052 -13.706 1.00 49.22 98 TRP A N 1
ATOM 786 C CA . TRP A 1 98 ? 2.370 -13.677 -14.649 1.00 49.22 98 TRP A CA 1
ATOM 787 C C . TRP A 1 98 ? 2.820 -15.116 -14.311 1.00 49.22 98 TRP A C 1
ATOM 789 O O . TRP A 1 98 ? 3.088 -15.881 -15.231 1.00 49.22 98 TRP A O 1
ATOM 799 N N . ASN A 1 99 ? 2.862 -15.536 -13.036 1.00 49.53 99 ASN A N 1
ATOM 800 C CA . ASN A 1 99 ? 3.453 -16.839 -12.652 1.00 49.53 99 ASN A CA 1
ATOM 801 C C . ASN A 1 99 ? 2.485 -17.822 -11.978 1.00 49.53 99 ASN A C 1
ATOM 803 O O . ASN A 1 99 ? 2.902 -18.921 -11.611 1.00 49.53 99 ASN A O 1
ATOM 807 N N . GLY A 1 100 ? 1.227 -17.430 -11.731 1.00 59.38 100 GLY A N 1
ATOM 808 C CA . GLY A 1 100 ? 0.271 -18.239 -10.953 1.00 59.38 100 GLY A CA 1
ATOM 809 C C . GLY A 1 100 ? 0.756 -18.583 -9.534 1.00 59.38 100 GLY A C 1
ATOM 810 O O . GLY A 1 100 ? 0.166 -19.418 -8.850 1.00 59.38 100 GLY A O 1
ATOM 811 N N . GLN A 1 101 ? 1.854 -17.962 -9.100 1.00 69.12 101 GLN A N 1
ATOM 812 C CA . GLN A 1 101 ? 2.516 -18.214 -7.836 1.00 69.12 101 GLN A CA 1
ATOM 813 C C . GLN A 1 101 ? 1.993 -17.217 -6.814 1.00 69.12 101 GLN A C 1
ATOM 815 O O . GLN A 1 101 ? 1.994 -16.011 -7.050 1.00 69.12 101 GLN A O 1
ATOM 820 N N . GLU A 1 102 ? 1.560 -17.718 -5.667 1.00 77.19 102 GLU A N 1
ATOM 821 C CA . GLU A 1 102 ? 1.131 -16.879 -4.556 1.00 77.19 102 GLU A CA 1
ATOM 822 C C . GLU A 1 102 ? 2.274 -15.961 -4.089 1.00 77.19 102 GLU A C 1
ATOM 824 O O . GLU A 1 102 ? 3.417 -16.413 -3.998 1.00 77.19 102 GLU A O 1
ATOM 829 N N . ASP A 1 103 ? 1.986 -14.686 -3.785 1.00 85.50 103 ASP A N 1
ATOM 830 C CA . ASP A 1 103 ? 2.994 -13.763 -3.248 1.00 85.50 103 ASP A CA 1
ATOM 831 C C . ASP A 1 103 ? 3.552 -14.321 -1.925 1.00 85.50 103 ASP A C 1
ATOM 833 O O . ASP A 1 103 ? 2.849 -14.300 -0.904 1.00 85.50 103 ASP A O 1
ATOM 837 N N . PRO A 1 104 ? 4.823 -14.771 -1.888 1.00 84.31 104 PRO A N 1
ATOM 838 C CA . PRO A 1 104 ? 5.410 -15.352 -0.684 1.00 84.31 104 PRO A CA 1
ATOM 839 C C . PRO A 1 104 ? 5.576 -14.315 0.430 1.00 84.31 104 PRO A C 1
ATOM 841 O O . PRO A 1 104 ? 5.877 -14.665 1.569 1.00 84.31 104 PRO A O 1
ATOM 844 N N . ASN A 1 105 ? 5.404 -13.031 0.112 1.00 86.62 105 ASN A N 1
ATOM 845 C CA . ASN A 1 105 ? 5.504 -11.938 1.052 1.00 86.62 105 ASN A CA 1
ATOM 846 C C . ASN A 1 105 ? 4.151 -11.298 1.388 1.00 86.62 105 ASN A C 1
ATOM 848 O O . ASN A 1 105 ? 4.151 -10.219 1.999 1.00 86.62 105 ASN A O 1
ATOM 852 N N . LYS A 1 106 ? 3.020 -11.929 1.039 1.00 91.06 106 LYS A N 1
ATOM 853 C CA . LYS A 1 106 ? 1.708 -11.439 1.467 1.00 91.06 106 LYS A CA 1
ATOM 854 C C . LYS A 1 106 ? 1.660 -11.309 2.988 1.00 91.06 106 LYS A C 1
ATOM 856 O O . LYS A 1 106 ? 2.240 -12.108 3.729 1.00 91.06 106 LYS A O 1
ATOM 861 N N . ILE A 1 107 ? 0.983 -10.276 3.467 1.00 93.00 107 ILE A N 1
ATOM 862 C CA . ILE A 1 107 ? 0.829 -10.028 4.898 1.00 93.00 107 ILE A CA 1
ATOM 863 C C . ILE A 1 107 ? -0.639 -9.953 5.252 1.00 93.00 107 ILE A C 1
ATOM 865 O O . ILE A 1 107 ? -1.416 -9.359 4.512 1.00 93.00 107 ILE A O 1
ATOM 869 N N . TYR A 1 108 ? -0.993 -10.493 6.409 1.00 94.75 108 TYR A N 1
ATOM 870 C CA . TYR A 1 108 ? -2.310 -10.291 6.986 1.00 94.75 108 TYR A CA 1
ATOM 871 C C . TYR A 1 108 ? -2.207 -9.367 8.189 1.00 94.75 108 TYR A C 1
ATOM 873 O O . TYR A 1 108 ? -1.209 -9.388 8.916 1.00 94.75 108 TYR A O 1
ATOM 881 N N . ILE A 1 109 ? -3.249 -8.577 8.408 1.00 94.25 109 ILE A N 1
ATOM 882 C CA . ILE A 1 109 ? -3.430 -7.801 9.628 1.00 94.25 109 ILE A CA 1
ATOM 883 C C . ILE A 1 109 ? -4.765 -8.204 10.236 1.00 94.25 109 ILE A C 1
ATOM 885 O O . ILE A 1 109 ? -5.798 -8.162 9.571 1.00 94.25 109 ILE A O 1
ATOM 889 N N . ASP A 1 110 ? -4.725 -8.572 11.510 1.00 94.62 110 ASP A N 1
ATOM 890 C CA . ASP A 1 110 ? -5.900 -8.701 12.359 1.00 94.62 110 ASP A CA 1
ATOM 891 C C . ASP A 1 110 ? -5.914 -7.513 13.322 1.00 94.62 110 ASP A C 1
ATOM 893 O O . ASP A 1 110 ? -5.093 -7.407 14.240 1.00 94.62 110 ASP A O 1
ATOM 897 N N . TYR A 1 111 ? -6.830 -6.578 13.088 1.00 91.12 111 TYR A N 1
ATOM 898 C CA . TYR A 1 111 ? -6.959 -5.376 13.895 1.00 91.12 111 TYR A CA 1
ATOM 899 C C . TYR A 1 111 ? -7.632 -5.630 15.251 1.00 91.12 111 TYR A C 1
ATOM 901 O O . TYR A 1 111 ? -7.421 -4.826 16.164 1.00 91.12 111 TYR A O 1
ATOM 909 N N . GLN A 1 112 ? -8.384 -6.727 15.414 1.00 91.81 112 GLN A N 1
ATOM 910 C CA . GLN A 1 112 ? -8.981 -7.103 16.702 1.00 91.81 112 GLN A CA 1
ATOM 911 C C . GLN A 1 112 ? -7.909 -7.631 17.643 1.00 91.81 112 GLN A C 1
ATOM 913 O O . GLN A 1 112 ? -7.755 -7.130 18.758 1.00 91.81 112 GLN A O 1
ATOM 918 N N . THR A 1 113 ? -7.119 -8.599 17.175 1.00 93.81 113 THR A N 1
ATOM 919 C CA . THR A 1 113 ? -6.031 -9.181 17.976 1.00 93.81 113 THR A CA 1
ATOM 920 C C . THR A 1 113 ? -4.753 -8.344 17.942 1.00 93.81 113 THR A C 1
ATOM 922 O O . THR A 1 113 ? -3.837 -8.591 18.727 1.00 93.81 113 THR A O 1
ATOM 925 N N . LYS A 1 114 ? -4.700 -7.317 17.081 1.00 92.00 114 LYS A N 1
ATOM 926 C CA . LYS A 1 114 ? -3.528 -6.465 16.834 1.00 92.00 114 LYS A CA 1
ATOM 927 C C . LYS A 1 114 ? -2.314 -7.313 16.459 1.00 92.00 114 LYS A C 1
ATOM 929 O O . LYS A 1 114 ? -1.246 -7.175 17.057 1.00 92.00 114 LYS A O 1
ATOM 934 N N . GLN A 1 115 ? -2.480 -8.176 15.462 1.00 93.81 115 GLN A N 1
ATOM 935 C CA . GLN A 1 115 ? -1.423 -9.051 14.960 1.00 93.81 115 GLN A CA 1
ATOM 936 C C . GLN A 1 115 ? -1.140 -8.800 13.481 1.00 93.81 115 GLN A C 1
ATOM 938 O O . GLN A 1 115 ? -2.047 -8.568 12.686 1.00 93.81 115 GLN A O 1
ATOM 943 N N . VAL A 1 116 ? 0.138 -8.884 13.117 1.00 93.19 116 VAL A N 1
ATOM 944 C CA . VAL A 1 116 ? 0.591 -9.059 11.736 1.00 93.19 116 VAL A CA 1
ATOM 945 C C . VAL A 1 116 ? 0.936 -10.527 11.552 1.00 93.19 116 VAL A C 1
ATOM 947 O O . VAL A 1 116 ? 1.692 -11.092 12.344 1.00 93.19 116 VAL A O 1
ATOM 950 N N . ILE A 1 117 ? 0.393 -11.144 10.509 1.00 94.06 117 ILE A N 1
ATOM 951 C CA . ILE A 1 117 ? 0.587 -12.562 10.218 1.00 94.06 117 ILE A CA 1
ATOM 952 C C . ILE A 1 117 ? 1.301 -12.696 8.875 1.00 94.06 117 ILE A C 1
ATOM 954 O O . ILE A 1 117 ? 0.883 -12.125 7.867 1.00 94.06 117 ILE A O 1
ATOM 958 N N . ARG A 1 118 ? 2.409 -13.437 8.873 1.00 92.31 118 ARG A N 1
ATOM 959 C CA . ARG A 1 118 ? 3.272 -13.658 7.709 1.00 92.31 118 ARG A CA 1
ATOM 960 C C . ARG A 1 118 ? 3.416 -15.160 7.468 1.00 92.31 118 ARG A C 1
ATOM 962 O O . ARG A 1 118 ? 4.108 -15.824 8.248 1.00 92.31 118 ARG A O 1
ATOM 969 N N . PRO A 1 119 ? 2.787 -15.710 6.423 1.00 88.25 119 PRO A N 1
ATOM 970 C CA . PRO A 1 119 ? 3.110 -17.046 5.947 1.00 88.25 119 PRO A CA 1
ATOM 971 C C . PRO A 1 119 ? 4.541 -17.063 5.407 1.00 88.25 119 PRO A C 1
ATOM 973 O O . PRO A 1 119 ? 4.943 -16.158 4.681 1.00 88.25 119 PRO A O 1
ATOM 976 N N . LYS A 1 120 ? 5.321 -18.078 5.764 1.00 82.00 120 LYS A N 1
ATOM 977 C CA . LYS A 1 120 ? 6.635 -18.340 5.177 1.00 82.00 120 LYS A CA 1
ATOM 978 C C . LYS A 1 120 ? 6.870 -19.844 5.153 1.00 82.00 120 LYS A C 1
ATOM 980 O O . LYS A 1 120 ? 6.965 -20.449 6.216 1.00 82.00 120 LYS A O 1
ATOM 985 N N . GLU A 1 121 ? 6.960 -20.428 3.958 1.00 74.31 121 GLU A N 1
ATOM 986 C CA . GLU A 1 121 ? 7.421 -21.813 3.735 1.00 74.31 121 GLU A CA 1
ATOM 987 C C . GLU A 1 121 ? 6.769 -22.847 4.683 1.00 74.31 121 GLU A C 1
ATOM 989 O O . GLU A 1 121 ? 7.443 -23.572 5.413 1.00 74.31 121 GLU A O 1
ATOM 994 N N . GLY A 1 122 ? 5.432 -22.879 4.734 1.00 74.69 122 GLY A N 1
ATOM 995 C CA . GLY A 1 122 ? 4.678 -23.828 5.569 1.00 74.69 122 GLY A CA 1
ATOM 996 C C . GLY A 1 122 ? 4.623 -23.492 7.065 1.00 74.69 122 GLY A C 1
ATOM 997 O O . GLY A 1 122 ? 4.060 -24.259 7.844 1.00 74.69 122 GLY A O 1
ATOM 998 N N . LYS A 1 123 ? 5.172 -22.348 7.489 1.00 84.94 123 LYS A N 1
ATOM 999 C CA . LYS A 1 123 ? 5.039 -21.812 8.850 1.00 84.94 123 LYS A CA 1
ATOM 1000 C C . LYS A 1 123 ? 4.305 -20.476 8.839 1.00 84.94 123 LYS A C 1
ATOM 1002 O O . LYS A 1 123 ? 4.375 -19.712 7.879 1.00 84.94 123 LYS A O 1
ATOM 1007 N N . VAL A 1 124 ? 3.645 -20.172 9.952 1.00 90.81 124 VAL A N 1
ATOM 1008 C CA . VAL A 1 124 ? 2.954 -18.899 10.171 1.00 90.81 124 VAL A CA 1
ATOM 1009 C C . VAL A 1 124 ? 3.674 -18.138 11.274 1.00 90.81 124 VAL A C 1
ATOM 1011 O O . VAL A 1 124 ? 3.731 -18.588 12.419 1.00 90.81 124 VAL A O 1
ATOM 1014 N N . ARG A 1 125 ? 4.238 -16.974 10.941 1.00 92.12 125 ARG A N 1
ATOM 1015 C CA . ARG A 1 125 ? 4.810 -16.056 11.930 1.00 92.12 125 ARG A CA 1
ATOM 1016 C C . ARG A 1 125 ? 3.754 -15.028 12.319 1.00 92.12 125 ARG A C 1
ATOM 1018 O O . ARG A 1 125 ? 3.231 -14.337 11.449 1.00 92.12 125 ARG A O 1
ATOM 1025 N N . LYS A 1 126 ? 3.473 -14.914 13.617 1.00 93.81 126 LYS A N 1
ATOM 1026 C CA . LYS A 1 126 ? 2.588 -13.890 14.188 1.00 93.81 126 LYS A CA 1
ATOM 1027 C C . LYS A 1 126 ? 3.430 -12.897 14.977 1.00 93.81 126 LYS A C 1
ATOM 1029 O O . LYS A 1 126 ? 4.252 -13.294 15.799 1.00 93.81 126 LYS A O 1
ATOM 1034 N N . GLU A 1 127 ? 3.249 -11.619 14.695 1.00 92.12 127 GLU A N 1
ATOM 1035 C CA . GLU A 1 127 ? 3.978 -10.517 15.317 1.00 92.12 127 GLU A CA 1
ATOM 1036 C C . GLU A 1 127 ? 2.977 -9.500 15.869 1.00 92.12 127 GLU A C 1
ATOM 1038 O O . GLU A 1 127 ? 1.909 -9.323 15.278 1.00 92.12 127 GLU A O 1
ATOM 1043 N N . PRO A 1 128 ? 3.292 -8.797 16.969 1.00 90.50 128 PRO A N 1
ATOM 1044 C CA . PRO A 1 128 ? 2.487 -7.665 17.400 1.00 90.50 128 PRO A CA 1
ATOM 1045 C C . PRO A 1 128 ? 2.352 -6.627 16.282 1.00 90.50 128 PRO A C 1
ATOM 1047 O O . PRO A 1 128 ? 3.325 -6.278 15.609 1.00 90.50 128 PRO A O 1
ATOM 1050 N N . PHE A 1 129 ? 1.141 -6.113 16.093 1.00 84.94 129 PHE A N 1
ATOM 1051 C CA . PHE A 1 129 ? 0.880 -5.042 15.146 1.00 84.94 129 PHE A CA 1
ATOM 1052 C C . PHE A 1 129 ? 1.420 -3.718 15.680 1.00 84.94 129 PHE A C 1
ATOM 1054 O O . PHE A 1 129 ? 0.806 -3.052 16.518 1.00 84.94 129 PHE A O 1
ATOM 1061 N N . THR A 1 130 ? 2.571 -3.322 15.150 1.00 80.19 130 THR A N 1
ATOM 1062 C CA . THR A 1 130 ? 3.145 -1.999 15.376 1.00 80.19 130 THR A CA 1
ATOM 1063 C C . THR A 1 130 ? 2.618 -1.041 14.314 1.00 80.19 130 THR A C 1
ATOM 1065 O O . THR A 1 130 ? 2.905 -1.190 13.128 1.00 80.19 130 THR A O 1
ATOM 1068 N N . LYS A 1 131 ? 1.834 -0.047 14.741 1.00 78.25 131 LYS A N 1
ATOM 1069 C CA . LYS A 1 131 ? 1.379 1.049 13.876 1.00 78.25 131 LYS A CA 1
ATOM 1070 C C . LYS A 1 131 ? 2.523 2.032 13.637 1.00 78.25 131 LYS A C 1
ATOM 1072 O O . LYS A 1 131 ? 3.252 2.359 14.576 1.00 78.25 131 LYS A O 1
ATOM 1077 N N . ALA A 1 132 ? 2.620 2.569 12.423 1.00 82.56 132 ALA A N 1
ATOM 1078 C CA . ALA A 1 132 ? 3.454 3.741 12.190 1.00 82.56 132 ALA A CA 1
ATOM 1079 C C . ALA A 1 132 ? 2.920 4.927 13.017 1.00 82.56 132 ALA A C 1
ATOM 1081 O O . ALA A 1 132 ? 1.706 5.129 13.138 1.00 82.56 132 ALA A O 1
ATOM 1082 N N . LYS A 1 133 ? 3.828 5.700 13.621 1.00 89.75 133 LYS A N 1
ATOM 1083 C CA . LYS A 1 133 ? 3.489 6.866 14.451 1.00 89.75 133 LYS A CA 1
ATOM 1084 C C . LYS A 1 133 ? 3.203 8.076 13.562 1.00 89.75 133 LYS A C 1
ATOM 1086 O O . LYS A 1 133 ? 4.023 8.981 13.441 1.00 89.75 133 LYS A O 1
ATOM 1091 N N . TRP A 1 134 ? 2.046 8.057 12.911 1.00 95.12 134 TRP A N 1
ATOM 1092 C CA . TRP A 1 134 ? 1.623 9.116 12.004 1.00 95.12 134 TRP A CA 1
ATOM 1093 C C . TRP A 1 134 ? 1.346 10.434 12.732 1.00 95.12 134 TRP A C 1
ATOM 1095 O O . TRP A 1 134 ? 0.584 10.490 13.693 1.00 95.12 134 TRP A O 1
ATOM 1105 N N . GLN A 1 135 ? 1.925 11.508 12.212 1.00 97.06 135 GLN A N 1
ATOM 1106 C CA . GLN A 1 135 ? 1.634 12.890 12.559 1.00 97.06 135 GLN A CA 1
ATOM 1107 C C . GLN A 1 135 ? 0.734 13.474 11.473 1.00 97.06 135 GLN A C 1
ATOM 1109 O O . GLN A 1 135 ? 1.162 13.667 10.334 1.00 97.06 135 GLN A O 1
ATOM 1114 N N . ILE A 1 136 ? -0.531 13.713 11.809 1.00 97.69 136 ILE A N 1
ATOM 1115 C CA . ILE A 1 136 ? -1.507 14.308 10.893 1.00 97.69 136 ILE A CA 1
ATOM 1116 C C . ILE A 1 136 ? -1.289 15.825 10.863 1.00 97.69 136 ILE A C 1
ATOM 1118 O O . ILE A 1 136 ? -1.091 16.448 11.901 1.00 97.69 136 ILE A O 1
ATOM 1122 N N . THR A 1 137 ? -1.334 16.419 9.673 1.00 97.88 137 THR A N 1
ATOM 1123 C CA . THR A 1 137 ? -1.148 17.863 9.457 1.00 97.88 137 THR A CA 1
ATOM 1124 C C . THR A 1 137 ? -2.415 18.490 8.881 1.00 97.88 137 THR A C 1
ATOM 1126 O O . THR A 1 137 ? -3.219 17.794 8.268 1.00 97.88 13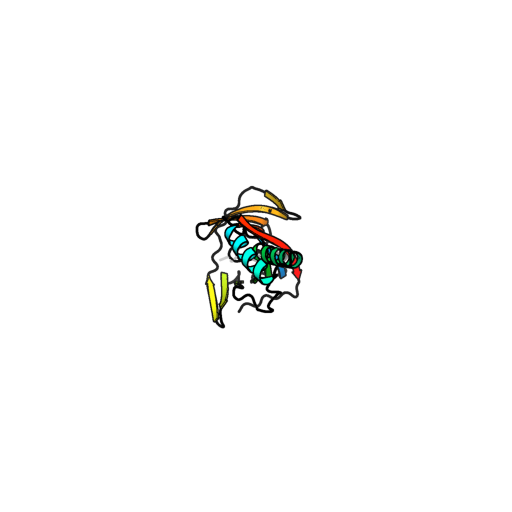7 THR A O 1
ATOM 1129 N N . ASP A 1 138 ? -2.572 19.809 8.960 1.00 97.44 138 ASP A N 1
ATOM 1130 C CA . ASP A 1 138 ? -3.751 20.505 8.409 1.00 97.44 138 ASP A CA 1
ATOM 1131 C C . ASP A 1 138 ? -3.732 20.660 6.878 1.00 97.44 138 ASP A C 1
ATOM 1133 O O . ASP A 1 138 ? -4.666 21.195 6.279 1.00 97.44 138 ASP A O 1
ATOM 1137 N N . LYS A 1 139 ? -2.676 20.181 6.207 1.00 98.56 139 LYS A N 1
ATOM 1138 C CA . LYS A 1 139 ? -2.576 20.253 4.747 1.00 98.56 139 LYS A CA 1
ATOM 1139 C C . LYS A 1 139 ? -3.559 19.284 4.109 1.00 98.56 139 LYS A C 1
ATOM 1141 O O . LYS A 1 139 ? -3.503 18.078 4.350 1.00 98.56 139 LYS A O 1
ATOM 1146 N N . THR A 1 140 ? -4.398 19.813 3.228 1.00 98.50 140 THR A N 1
ATOM 1147 C CA . THR A 1 140 ? -5.377 19.045 2.461 1.00 98.50 140 THR A CA 1
ATOM 1148 C C . THR A 1 140 ? -5.192 19.270 0.964 1.00 98.50 140 THR A C 1
ATOM 1150 O O . THR A 1 140 ? -4.647 20.289 0.539 1.00 98.50 140 THR A O 1
ATOM 1153 N N . LYS A 1 141 ? -5.595 18.291 0.150 1.00 98.44 141 LYS A N 1
ATOM 1154 C CA . LYS A 1 141 ? -5.688 18.422 -1.312 1.00 98.44 141 LYS A CA 1
ATOM 1155 C C . LYS A 1 141 ? -6.771 17.489 -1.855 1.00 98.44 141 LYS A C 1
ATOM 1157 O O . LYS A 1 141 ? -7.289 16.644 -1.126 1.00 98.44 141 LYS A O 1
ATOM 1162 N N . LYS A 1 142 ? -7.094 17.621 -3.141 1.00 98.00 142 LYS A N 1
ATOM 1163 C CA . LYS A 1 142 ? -7.957 16.676 -3.860 1.00 98.00 142 LYS A CA 1
ATOM 1164 C C . LYS A 1 142 ? -7.101 15.761 -4.739 1.00 98.00 142 LYS A C 1
ATOM 1166 O O . LYS A 1 142 ? -6.258 16.255 -5.481 1.00 98.00 142 LYS A O 1
ATOM 1171 N N . ILE A 1 143 ? -7.311 14.447 -4.657 1.00 97.44 143 ILE A N 1
ATOM 1172 C CA . ILE A 1 143 ? -6.719 13.448 -5.564 1.00 97.44 143 ILE A CA 1
ATOM 1173 C C . ILE A 1 143 ? -7.869 12.661 -6.191 1.00 97.44 143 ILE A C 1
ATOM 1175 O O . ILE A 1 143 ? -8.526 11.869 -5.515 1.00 97.44 143 ILE A O 1
ATOM 1179 N N . GLY A 1 144 ? -8.150 12.895 -7.475 1.00 95.75 144 GLY A N 1
ATOM 1180 C CA . GLY A 1 144 ? -9.317 12.308 -8.138 1.00 95.75 144 GLY A CA 1
ATOM 1181 C C . GLY A 1 144 ? -10.614 12.654 -7.396 1.00 95.75 144 GLY A C 1
ATOM 1182 O O . GLY A 1 144 ? -10.957 13.828 -7.250 1.00 95.75 144 GLY A O 1
ATOM 1183 N N . LYS A 1 145 ? -11.322 11.633 -6.894 1.00 96.50 145 LYS A N 1
ATOM 1184 C CA . LYS A 1 145 ? -12.553 11.792 -6.093 1.00 96.50 145 LYS A CA 1
ATOM 1185 C C . LYS A 1 145 ? -12.313 12.050 -4.599 1.00 96.50 145 LYS A C 1
ATOM 1187 O O . LYS A 1 145 ? -13.256 12.367 -3.883 1.00 96.50 145 LYS A O 1
ATOM 1192 N N . TRP A 1 146 ? -11.078 11.914 -4.123 1.00 98.00 146 TRP A N 1
ATOM 1193 C CA . TRP A 1 146 ? -10.759 11.912 -2.700 1.00 98.00 146 TRP A CA 1
ATOM 1194 C C . TRP A 1 146 ? -10.359 13.298 -2.202 1.00 98.00 146 TRP A C 1
ATOM 1196 O O . TRP A 1 146 ? -9.435 13.911 -2.740 1.00 98.00 146 TRP A O 1
ATOM 1206 N N . ASN A 1 147 ? -11.002 13.757 -1.129 1.00 98.25 147 ASN A N 1
ATOM 1207 C CA . ASN A 1 147 ? -10.484 14.847 -0.307 1.00 98.25 147 ASN A CA 1
ATOM 1208 C C . ASN A 1 147 ? -9.534 14.238 0.725 1.00 98.25 147 ASN A C 1
ATOM 1210 O O . ASN A 1 147 ? -9.962 13.446 1.565 1.00 98.25 147 ASN A O 1
ATOM 1214 N N . VAL A 1 148 ? -8.250 14.571 0.633 1.00 98.62 148 VAL A N 1
ATOM 1215 C CA . VAL A 1 148 ? -7.194 13.924 1.417 1.00 98.62 148 VAL A CA 1
ATOM 1216 C C . VAL A 1 148 ? -6.492 14.910 2.339 1.00 98.62 148 VAL A C 1
ATOM 1218 O O . VAL A 1 148 ? -6.342 16.087 2.011 1.00 98.62 148 VAL A O 1
ATOM 1221 N N . GLN A 1 149 ? -6.018 14.403 3.472 1.00 98.62 149 GLN A N 1
ATOM 1222 C CA . GLN A 1 149 ? -5.189 15.095 4.449 1.00 98.62 149 GLN A CA 1
ATOM 1223 C C . GLN A 1 149 ? -3.779 14.497 4.446 1.00 98.62 149 GLN A C 1
ATOM 1225 O O . GLN A 1 149 ? -3.604 13.295 4.236 1.00 98.62 149 GLN A O 1
ATOM 1230 N N . LYS A 1 150 ? -2.761 15.332 4.655 1.00 98.50 150 LYS A N 1
ATOM 1231 C CA . LYS A 1 150 ? -1.372 14.880 4.756 1.00 98.50 150 LYS A CA 1
ATOM 1232 C C . LYS A 1 150 ? -1.069 14.371 6.163 1.00 98.50 150 LYS A C 1
ATOM 1234 O O . LYS A 1 150 ? -1.348 15.066 7.141 1.00 98.50 150 LYS A O 1
ATOM 1239 N N . ALA A 1 151 ? -0.394 13.232 6.242 1.00 98.00 151 ALA A N 1
ATOM 1240 C CA . ALA A 1 151 ? 0.276 12.735 7.434 1.00 98.00 151 ALA A CA 1
ATOM 1241 C C . ALA A 1 151 ? 1.733 12.353 7.127 1.00 98.00 151 ALA A C 1
ATOM 1243 O O . ALA A 1 151 ? 2.065 12.003 5.993 1.00 98.00 151 ALA A O 1
ATOM 1244 N N . THR A 1 152 ? 2.606 12.418 8.128 1.00 97.19 152 THR A N 1
ATOM 1245 C CA . THR A 1 152 ? 4.014 11.999 8.027 1.00 97.19 152 THR A CA 1
ATOM 1246 C C . THR A 1 152 ? 4.379 11.053 9.159 1.00 97.19 152 THR A C 1
ATOM 1248 O O . THR A 1 152 ? 3.839 11.179 10.253 1.00 97.19 152 THR A O 1
ATOM 1251 N N . ALA A 1 153 ? 5.284 10.113 8.925 1.00 94.62 153 ALA A N 1
ATOM 1252 C CA . ALA A 1 153 ? 5.821 9.242 9.966 1.00 94.62 153 ALA A CA 1
ATOM 1253 C C . ALA A 1 153 ? 7.304 8.980 9.707 1.00 94.62 153 ALA A C 1
ATOM 1255 O O . ALA A 1 153 ? 7.762 9.074 8.570 1.00 94.62 153 ALA A O 1
ATOM 1256 N N . GLU A 1 154 ? 8.028 8.628 10.762 1.00 91.00 154 GLU A N 1
ATOM 1257 C CA . GLU A 1 154 ? 9.357 8.039 10.645 1.00 91.00 154 GLU A CA 1
ATOM 1258 C C . GLU A 1 154 ? 9.210 6.516 10.674 1.00 91.00 154 GLU A C 1
ATOM 1260 O O . GLU A 1 154 ? 8.566 5.958 11.570 1.00 91.00 154 GLU A O 1
ATOM 1265 N N . PHE A 1 155 ? 9.762 5.849 9.668 1.00 83.81 155 PHE A N 1
ATOM 1266 C CA . PHE A 1 155 ? 9.728 4.402 9.531 1.00 83.81 155 PHE A CA 1
ATOM 1267 C C . PHE A 1 155 ? 11.096 3.917 9.060 1.00 83.81 155 PHE A C 1
ATOM 1269 O O . PHE A 1 155 ? 11.539 4.297 7.982 1.00 83.81 155 PHE A O 1
ATOM 1276 N N . ASP A 1 156 ? 11.756 3.091 9.874 1.00 81.75 156 ASP A N 1
ATOM 1277 C CA . ASP A 1 156 ? 13.084 2.532 9.577 1.00 81.75 156 ASP A CA 1
ATOM 1278 C C . ASP A 1 156 ? 14.137 3.601 9.209 1.00 81.75 156 ASP A C 1
ATOM 1280 O O . ASP A 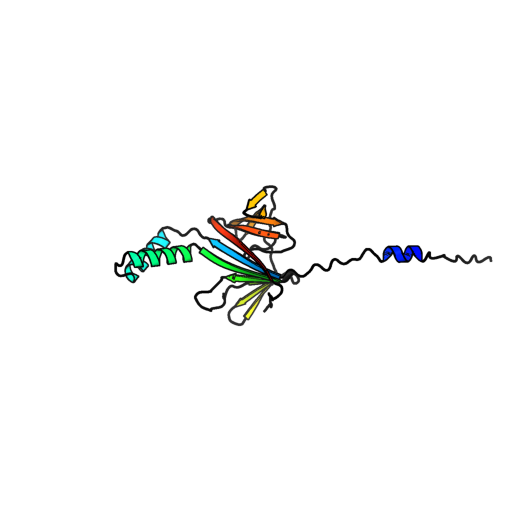1 156 ? 14.882 3.478 8.241 1.00 81.75 156 ASP A O 1
ATOM 1284 N N . GLY A 1 157 ? 14.140 4.711 9.958 1.00 83.88 157 GLY A N 1
ATOM 1285 C CA . GLY A 1 157 ? 15.034 5.850 9.728 1.00 83.88 157 GLY A CA 1
ATOM 1286 C C . GLY A 1 157 ? 14.673 6.726 8.525 1.00 83.88 157 GLY A C 1
ATOM 1287 O O . GLY A 1 157 ? 15.413 7.660 8.237 1.00 83.88 157 GLY A O 1
ATOM 1288 N N . GLN A 1 158 ? 13.555 6.452 7.841 1.00 86.19 158 GLN A N 1
ATOM 1289 C CA . GLN A 1 158 ? 13.090 7.227 6.691 1.00 86.19 158 GLN A CA 1
ATOM 1290 C C . GLN A 1 158 ? 11.830 8.030 7.004 1.00 86.19 158 GLN A C 1
ATOM 1292 O O . GLN A 1 158 ? 10.926 7.555 7.700 1.00 86.19 158 GLN A O 1
ATOM 1297 N N . ILE A 1 159 ? 11.722 9.227 6.428 1.00 91.31 159 ILE A N 1
ATOM 1298 C CA . ILE A 1 159 ? 10.496 10.027 6.500 1.00 91.31 159 ILE A CA 1
ATOM 1299 C C . ILE A 1 159 ? 9.562 9.616 5.366 1.00 91.31 159 ILE A C 1
ATOM 1301 O O . ILE A 1 159 ? 9.831 9.829 4.184 1.00 91.31 159 ILE A O 1
AT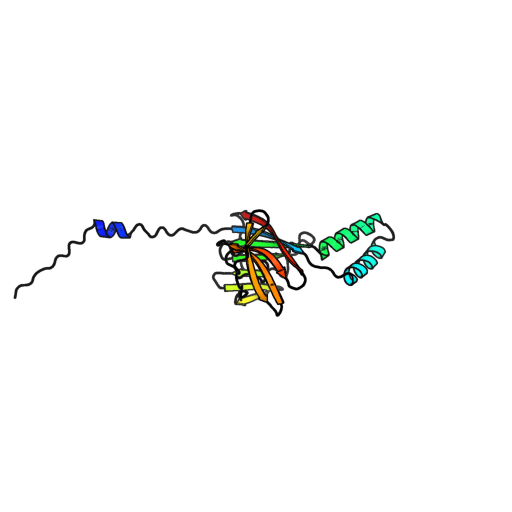OM 1305 N N . ILE A 1 160 ? 8.398 9.097 5.739 1.00 94.38 160 ILE A N 1
ATOM 1306 C CA . ILE A 1 160 ? 7.332 8.744 4.803 1.00 94.38 160 ILE A CA 1
ATOM 1307 C C . ILE A 1 160 ? 6.183 9.748 4.886 1.00 94.38 160 ILE A C 1
ATOM 1309 O O . ILE A 1 160 ? 5.871 10.296 5.947 1.00 94.38 160 ILE A O 1
ATOM 1313 N N . THR A 1 161 ? 5.526 9.990 3.752 1.00 96.81 161 THR A N 1
ATOM 1314 C CA . THR A 1 161 ? 4.375 10.897 3.645 1.00 96.81 161 THR A CA 1
ATOM 1315 C C . THR A 1 161 ? 3.165 10.154 3.099 1.00 96.81 161 THR A C 1
ATOM 1317 O O . THR A 1 161 ? 3.223 9.617 1.999 1.00 96.81 161 THR A O 1
ATOM 1320 N N . ALA A 1 162 ? 2.042 10.199 3.810 1.00 97.94 162 ALA A N 1
ATOM 1321 C CA . ALA A 1 162 ? 0.755 9.704 3.336 1.00 97.94 162 ALA A CA 1
ATOM 1322 C C . ALA A 1 162 ? -0.206 10.863 3.039 1.00 97.94 162 ALA A C 1
ATOM 1324 O O . ALA A 1 162 ? -0.302 11.825 3.801 1.00 97.94 162 ALA A O 1
ATOM 1325 N N . TRP A 1 163 ? -0.965 10.741 1.955 1.00 98.56 163 TRP A N 1
ATOM 1326 C CA . TRP A 1 163 ? -2.177 11.508 1.695 1.00 98.56 163 TRP A CA 1
ATOM 1327 C C . TRP A 1 163 ? -3.369 10.566 1.818 1.00 98.56 163 TRP A C 1
ATOM 1329 O O . TRP A 1 163 ? -3.541 9.668 0.992 1.00 98.56 163 TRP A O 1
ATOM 1339 N N . PHE A 1 164 ? -4.179 10.752 2.857 1.00 98.50 164 PHE A N 1
ATOM 1340 C CA . PHE A 1 164 ? -5.259 9.830 3.202 1.00 98.50 164 PHE A CA 1
ATOM 1341 C C . PHE A 1 164 ? -6.609 10.542 3.293 1.00 98.50 164 PHE A C 1
ATOM 1343 O O . PHE A 1 164 ? -6.686 11.696 3.710 1.00 98.50 164 PHE A O 1
ATOM 1350 N N . ALA A 1 165 ? -7.677 9.858 2.895 1.00 98.19 165 ALA A N 1
ATOM 1351 C CA . ALA A 1 165 ? -9.046 10.291 3.136 1.00 98.19 165 ALA A CA 1
ATOM 1352 C C . ALA A 1 165 ? -9.519 9.720 4.478 1.00 98.19 165 ALA A C 1
ATOM 1354 O O . ALA A 1 165 ? -9.307 8.537 4.748 1.00 98.19 165 ALA A O 1
ATOM 1355 N N . LYS A 1 166 ? -10.159 10.542 5.318 1.00 96.06 166 LYS A N 1
ATOM 1356 C CA . LYS A 1 166 ? -10.756 10.067 6.574 1.00 96.06 166 LYS A CA 1
ATOM 1357 C C . LYS A 1 166 ? -11.916 9.124 6.264 1.00 96.06 166 LYS A C 1
ATOM 1359 O O . LYS A 1 166 ? -12.821 9.499 5.526 1.00 96.06 166 LYS A O 1
ATOM 1364 N N . ASP A 1 167 ? -11.880 7.936 6.848 1.00 94.12 167 ASP A N 1
ATOM 1365 C CA . ASP A 1 167 ? -12.930 6.919 6.771 1.00 94.12 167 ASP A CA 1
ATOM 1366 C C . ASP A 1 167 ? -12.764 5.960 7.967 1.00 94.12 167 ASP A C 1
ATOM 1368 O O . ASP A 1 167 ? -11.737 5.983 8.646 1.00 94.12 167 ASP A O 1
ATOM 1372 N N . ASN A 1 168 ? -13.753 5.105 8.224 1.00 88.81 168 ASN A N 1
ATOM 1373 C CA . ASN A 1 168 ? -13.644 4.031 9.216 1.00 88.81 168 ASN A CA 1
ATOM 1374 C C . ASN A 1 168 ? -12.922 2.789 8.658 1.00 88.81 168 ASN A C 1
ATOM 1376 O O . ASN A 1 168 ? -12.592 1.872 9.407 1.00 88.81 168 ASN A O 1
ATOM 1380 N N . LEU A 1 169 ? -12.677 2.749 7.347 1.00 91.62 169 LEU A N 1
ATOM 1381 C CA . LEU A 1 169 ? -11.843 1.753 6.687 1.00 91.62 169 LEU A CA 1
ATOM 1382 C C . LEU A 1 169 ? -10.361 1.994 6.997 1.00 91.62 169 LEU A C 1
ATOM 1384 O O . LEU A 1 169 ? -9.890 3.123 6.939 1.00 91.62 169 LEU A O 1
ATOM 1388 N N . ARG A 1 170 ? -9.607 0.926 7.280 1.00 92.94 170 ARG A N 1
ATOM 1389 C CA . ARG A 1 170 ? -8.157 0.970 7.552 1.00 92.94 170 ARG A CA 1
ATOM 1390 C C . ARG A 1 170 ? -7.370 0.450 6.353 1.00 92.94 170 ARG A C 1
ATOM 1392 O O . ARG A 1 170 ? -6.754 -0.611 6.411 1.00 92.94 170 ARG A O 1
ATOM 1399 N N . ILE A 1 171 ? -7.429 1.184 5.245 1.00 95.81 171 ILE A N 1
ATOM 1400 C CA . ILE A 1 171 ? -6.841 0.763 3.968 1.00 95.81 171 ILE A CA 1
ATOM 1401 C C . ILE A 1 171 ? -5.507 1.480 3.778 1.00 95.81 171 ILE A C 1
ATOM 1403 O O . ILE A 1 171 ? -5.461 2.699 3.615 1.00 95.81 171 ILE A O 1
ATOM 1407 N N . ALA A 1 172 ? -4.414 0.719 3.804 1.00 95.06 172 ALA A N 1
ATOM 1408 C CA . ALA A 1 172 ? -3.067 1.242 3.622 1.00 95.06 172 ALA A CA 1
ATOM 1409 C C . ALA A 1 172 ? -2.136 0.192 2.994 1.00 95.06 172 ALA A C 1
ATOM 1411 O O . ALA A 1 172 ? -2.308 -1.001 3.258 1.00 95.06 172 ALA A O 1
ATOM 1412 N N . PRO A 1 173 ? -1.110 0.612 2.232 1.00 92.81 173 PRO A N 1
ATOM 1413 C CA . PRO A 1 173 ? -0.083 -0.297 1.741 1.00 92.81 173 PRO A CA 1
ATOM 1414 C C . PRO A 1 173 ? 0.644 -1.049 2.863 1.00 92.81 173 PRO A C 1
ATOM 1416 O O . PRO A 1 173 ? 0.713 -0.597 4.014 1.00 92.81 173 PRO A O 1
ATOM 1419 N N . ARG A 1 174 ? 1.224 -2.203 2.515 1.00 85.50 174 ARG A N 1
ATOM 1420 C CA . ARG A 1 174 ? 1.914 -3.089 3.461 1.00 85.50 174 ARG A CA 1
ATOM 1421 C C . ARG A 1 174 ? 2.929 -2.356 4.334 1.00 85.50 174 ARG A C 1
ATOM 1423 O O . ARG A 1 174 ? 3.848 -1.732 3.828 1.00 85.50 174 ARG A O 1
ATOM 1430 N N . GLY A 1 175 ? 2.815 -2.541 5.650 1.00 83.31 175 GLY A N 1
ATOM 1431 C CA . GLY A 1 175 ? 3.743 -1.969 6.634 1.00 83.31 175 GLY A CA 1
ATOM 1432 C C . GLY A 1 175 ? 3.449 -0.517 7.021 1.00 83.31 175 GLY A C 1
ATOM 1433 O O . GLY A 1 175 ? 4.070 -0.013 7.949 1.00 83.31 175 GLY A O 1
ATOM 1434 N N . TYR A 1 176 ? 2.464 0.125 6.386 1.00 88.81 176 TYR A N 1
ATOM 1435 C CA . TYR A 1 176 ? 2.161 1.550 6.567 1.00 88.81 176 TYR A CA 1
ATOM 1436 C C . TYR A 1 176 ? 0.762 1.809 7.144 1.00 88.81 176 TYR A C 1
ATOM 1438 O O . TYR A 1 176 ? 0.250 2.928 7.101 1.00 88.81 176 TYR A O 1
ATOM 1446 N N . ALA A 1 177 ? 0.133 0.780 7.712 1.00 89.25 177 ALA A N 1
ATOM 1447 C CA . ALA A 1 177 ? -1.124 0.916 8.435 1.00 89.25 177 ALA A CA 1
ATOM 1448 C C . ALA A 1 177 ? -0.964 1.769 9.712 1.00 89.25 177 ALA A C 1
ATOM 1450 O O . ALA A 1 177 ? 0.133 1.958 10.242 1.00 89.25 177 ALA A O 1
ATOM 1451 N N . GLY A 1 178 ? -2.084 2.274 10.232 1.00 88.75 178 GLY A N 1
ATOM 1452 C CA . GLY A 1 178 ? -2.114 3.071 11.463 1.00 88.75 178 GLY A CA 1
ATOM 1453 C C . GLY A 1 178 ? -2.902 4.372 11.353 1.00 88.75 178 GLY A C 1
ATOM 1454 O O . GLY A 1 178 ? -3.242 4.936 12.388 1.00 88.75 178 GLY A O 1
ATOM 1455 N N . LEU A 1 179 ? -3.229 4.805 10.135 1.00 93.50 179 LEU A N 1
ATOM 1456 C CA . LEU A 1 179 ? -4.212 5.856 9.889 1.00 93.50 179 LEU A CA 1
ATOM 1457 C C . LEU A 1 179 ? -5.622 5.256 9.903 1.00 93.50 179 LEU A C 1
ATOM 1459 O O . LEU A 1 179 ? -5.849 4.195 9.319 1.00 93.50 179 LEU A O 1
ATOM 1463 N N . ASP A 1 180 ? -6.554 5.946 10.554 1.00 91.00 180 ASP A N 1
ATOM 1464 C CA . ASP A 1 180 ? -7.982 5.653 10.450 1.00 91.00 18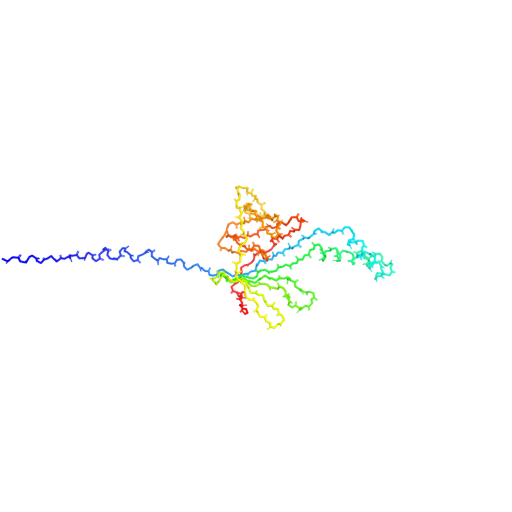0 ASP A CA 1
ATOM 1465 C C . ASP A 1 180 ? -8.509 6.337 9.179 1.00 91.00 180 ASP A C 1
ATOM 1467 O O . ASP A 1 180 ? -8.806 7.537 9.151 1.00 91.00 180 ASP A O 1
ATOM 1471 N N . GLY A 1 181 ? -8.482 5.583 8.083 1.00 95.00 181 GLY A N 1
ATOM 1472 C CA . GLY A 1 181 ? -8.879 6.045 6.766 1.00 95.00 181 GLY A CA 1
ATOM 1473 C C . GLY A 1 181 ? -8.208 5.288 5.625 1.00 95.00 181 GLY A C 1
ATOM 1474 O O . GLY A 1 181 ? -7.534 4.268 5.796 1.00 95.00 181 GLY A O 1
ATOM 1475 N N . ILE A 1 182 ? -8.395 5.833 4.429 1.00 97.81 182 ILE A N 1
ATOM 1476 C CA . ILE A 1 182 ? -7.943 5.251 3.169 1.00 97.81 182 ILE A CA 1
ATOM 1477 C C . ILE A 1 182 ? -6.723 6.030 2.692 1.00 97.81 182 ILE A C 1
ATOM 1479 O O . ILE A 1 182 ? -6.832 7.200 2.320 1.00 97.81 182 ILE A O 1
ATOM 1483 N N . VAL A 1 183 ? -5.552 5.398 2.686 1.00 98.25 183 VAL A N 1
ATOM 1484 C CA . VAL A 1 183 ? -4.325 5.987 2.138 1.00 98.25 183 VAL A CA 1
ATOM 1485 C C . VAL A 1 183 ? -4.425 5.995 0.616 1.00 98.25 183 VAL A C 1
ATOM 1487 O O . VAL A 1 183 ? -4.344 4.950 -0.021 1.00 98.25 183 VAL A O 1
ATOM 1490 N N . VAL A 1 184 ? -4.608 7.172 0.022 1.00 98.50 184 VAL A N 1
ATOM 1491 C CA . VAL A 1 184 ? -4.758 7.331 -1.434 1.00 98.50 184 VAL A CA 1
ATOM 1492 C C . VAL A 1 184 ? -3.395 7.402 -2.116 1.00 98.50 184 VAL A C 1
ATOM 1494 O O . VAL A 1 184 ? -3.211 6.856 -3.198 1.00 98.50 184 VAL A O 1
ATOM 1497 N N . GLU A 1 185 ? -2.425 8.051 -1.477 1.00 98.12 185 GLU A N 1
ATOM 1498 C CA . GLU A 1 185 ? -1.051 8.152 -1.964 1.00 98.12 185 GLU A CA 1
ATOM 1499 C C . GLU A 1 185 ? -0.087 8.013 -0.781 1.00 98.12 185 GLU A C 1
ATOM 1501 O O . GLU A 1 185 ? -0.278 8.654 0.252 1.00 98.12 185 GLU A O 1
ATOM 1506 N N . LEU A 1 186 ? 0.946 7.187 -0.924 1.00 97.12 186 LEU A N 1
ATOM 1507 C CA . LEU A 1 186 ? 2.033 7.039 0.042 1.00 97.12 186 LEU A CA 1
ATOM 1508 C C . LEU A 1 186 ? 3.356 7.246 -0.684 1.00 97.12 186 LEU A C 1
ATOM 1510 O O . LEU A 1 186 ? 3.641 6.531 -1.637 1.00 97.12 186 LEU A O 1
ATOM 1514 N N . ILE A 1 187 ? 4.156 8.194 -0.217 1.00 95.25 187 ILE A N 1
ATOM 1515 C CA . ILE A 1 187 ? 5.448 8.571 -0.786 1.00 95.25 187 ILE A CA 1
ATOM 1516 C C . ILE A 1 187 ? 6.535 8.168 0.210 1.00 95.25 187 ILE A C 1
ATOM 1518 O O . ILE A 1 187 ? 6.473 8.544 1.385 1.00 95.25 187 ILE A O 1
ATOM 1522 N N . LEU A 1 188 ? 7.510 7.403 -0.272 1.00 92.06 188 LEU A N 1
ATOM 1523 C CA . LEU A 1 188 ? 8.707 6.997 0.457 1.00 92.06 188 LEU A CA 1
ATOM 1524 C C . LEU A 1 188 ? 9.859 7.966 0.157 1.00 92.06 188 LEU A C 1
ATOM 1526 O O . LEU A 1 188 ? 9.847 8.647 -0.869 1.00 92.06 188 LEU A O 1
ATOM 1530 N N . GLU A 1 189 ? 10.859 8.025 1.037 1.00 79.00 189 GLU A N 1
ATOM 1531 C CA . GLU A 1 189 ? 11.951 9.009 0.960 1.00 79.00 189 GLU A CA 1
ATOM 1532 C C . GLU A 1 189 ? 12.756 8.924 -0.348 1.00 79.00 189 GLU A C 1
ATOM 1534 O O . GLU A 1 189 ? 13.102 9.947 -0.931 1.00 79.00 189 GLU A O 1
ATOM 1539 N N . ALA A 1 190 ? 12.939 7.715 -0.889 1.00 78.25 190 ALA A N 1
ATOM 1540 C CA . ALA A 1 190 ? 13.598 7.474 -2.177 1.00 78.25 190 ALA A CA 1
ATOM 1541 C C . ALA A 1 190 ? 12.735 7.828 -3.414 1.00 78.25 190 ALA A C 1
ATOM 1543 O O . ALA A 1 190 ? 13.040 7.416 -4.530 1.00 78.25 190 ALA A O 1
ATOM 1544 N N . GLY A 1 191 ? 11.608 8.528 -3.239 1.00 81.56 191 GLY A N 1
ATOM 1545 C CA . GLY A 1 191 ? 10.696 8.916 -4.322 1.00 81.56 191 GLY A CA 1
ATOM 1546 C C . GLY A 1 191 ? 9.756 7.805 -4.799 1.00 81.56 191 GLY A C 1
ATOM 1547 O O . GLY A 1 191 ? 8.842 8.070 -5.583 1.00 81.56 191 GLY A O 1
ATOM 1548 N N . ALA A 1 192 ? 9.930 6.579 -4.301 1.00 89.75 192 ALA A N 1
ATOM 1549 C CA . ALA A 1 192 ? 9.005 5.484 -4.540 1.00 89.75 192 ALA A CA 1
ATOM 1550 C C . ALA A 1 192 ? 7.615 5.801 -3.971 1.00 89.75 192 ALA A C 1
ATOM 1552 O O . ALA A 1 192 ? 7.484 6.447 -2.928 1.00 89.75 192 ALA A O 1
ATOM 1553 N N . LYS A 1 193 ? 6.562 5.340 -4.643 1.00 94.69 193 LYS A N 1
ATOM 1554 C CA . LYS A 1 193 ? 5.196 5.759 -4.339 1.00 94.69 193 LYS A CA 1
ATOM 1555 C C . LYS A 1 193 ? 4.195 4.631 -4.500 1.00 94.69 193 LYS A C 1
ATOM 1557 O O . LYS A 1 193 ? 4.195 3.972 -5.527 1.00 94.69 193 LYS A O 1
ATOM 1562 N N . TYR A 1 194 ? 3.287 4.473 -3.544 1.00 96.12 194 TYR A N 1
ATOM 1563 C CA . TYR A 1 194 ? 2.053 3.708 -3.732 1.00 96.12 194 TYR A CA 1
ATOM 1564 C C . TYR A 1 194 ? 0.909 4.667 -4.051 1.00 96.12 194 TYR A C 1
ATOM 1566 O O . TYR A 1 194 ? 0.746 5.687 -3.382 1.00 96.12 194 TYR A O 1
ATOM 1574 N N . THR A 1 195 ? 0.103 4.346 -5.056 1.00 97.38 195 THR A N 1
ATOM 1575 C CA . THR A 1 195 ? -1.097 5.102 -5.435 1.00 97.38 195 THR A CA 1
ATOM 1576 C C . THR A 1 195 ? -2.287 4.163 -5.493 1.00 97.38 195 THR A C 1
ATOM 1578 O O . THR A 1 195 ? -2.227 3.144 -6.172 1.00 97.38 195 THR A O 1
ATOM 1581 N N . LEU A 1 196 ? -3.357 4.501 -4.778 1.00 98.19 196 LEU A N 1
ATOM 1582 C CA . LEU A 1 196 ? -4.625 3.787 -4.843 1.00 98.19 196 LEU A CA 1
ATOM 1583 C C . LEU A 1 196 ? -5.256 4.032 -6.217 1.00 98.19 196 LEU A C 1
ATOM 1585 O O . LEU A 1 196 ? -5.650 5.158 -6.527 1.00 98.19 196 LEU A O 1
ATOM 1589 N N . THR A 1 197 ? -5.352 2.987 -7.030 1.00 97.06 197 THR A N 1
ATOM 1590 C CA . THR A 1 197 ? -5.880 3.057 -8.399 1.00 97.06 197 THR A CA 1
ATOM 1591 C C . THR A 1 197 ? -7.313 2.558 -8.495 1.00 97.06 197 THR A C 1
ATOM 1593 O O . THR A 1 197 ? -8.091 3.116 -9.266 1.00 97.06 197 THR A O 1
ATOM 1596 N N . ASN A 1 198 ? -7.694 1.583 -7.669 1.00 97.50 198 ASN A N 1
ATOM 1597 C CA . ASN A 1 198 ? -9.072 1.110 -7.572 1.00 97.50 198 ASN A CA 1
ATOM 1598 C C . ASN A 1 198 ? -9.468 0.836 -6.116 1.00 97.50 198 ASN A C 1
ATOM 1600 O O . ASN A 1 198 ? -8.640 0.427 -5.303 1.00 97.50 198 ASN A O 1
ATOM 1604 N N . LEU A 1 199 ? -10.741 1.056 -5.799 1.00 97.25 199 LEU A N 1
ATOM 1605 C CA . LEU A 1 199 ? -11.360 0.621 -4.553 1.00 97.25 199 LEU A CA 1
ATOM 1606 C C . LEU A 1 199 ? -12.780 0.165 -4.860 1.00 97.25 199 LEU A C 1
ATOM 1608 O O . LEU A 1 199 ? -13.618 0.983 -5.250 1.00 97.25 199 LEU A O 1
ATOM 1612 N N . GLU A 1 200 ? -13.030 -1.112 -4.621 1.00 96.44 200 GLU A N 1
ATOM 1613 C CA . GLU A 1 200 ? -14.306 -1.773 -4.853 1.00 96.44 200 GLU A CA 1
ATOM 1614 C C . GLU A 1 200 ? -14.790 -2.466 -3.581 1.00 96.44 200 GLU A C 1
ATOM 1616 O O . GLU A 1 200 ? -13.990 -2.958 -2.780 1.00 96.44 200 GLU A O 1
ATOM 1621 N N . PHE A 1 201 ? -16.106 -2.447 -3.388 1.00 95.44 201 PHE A N 1
ATOM 1622 C CA . PHE A 1 201 ? -16.783 -3.142 -2.301 1.00 95.44 201 PHE A CA 1
ATOM 1623 C C . PHE A 1 201 ? -17.435 -4.392 -2.867 1.00 95.44 201 PHE A C 1
ATOM 1625 O O . PHE A 1 201 ? -18.085 -4.323 -3.908 1.00 95.44 201 PHE A O 1
ATOM 1632 N N . ASP A 1 202 ? -17.239 -5.505 -2.177 1.00 93.06 202 ASP A N 1
ATOM 1633 C CA . ASP A 1 202 ? -17.715 -6.815 -2.599 1.00 93.06 202 ASP A CA 1
ATOM 1634 C C . ASP A 1 202 ? -17.939 -7.680 -1.351 1.00 93.06 202 ASP A C 1
ATOM 1636 O O . ASP A 1 202 ? -17.013 -7.910 -0.567 1.00 93.06 202 ASP A O 1
ATOM 1640 N N . GLU A 1 203 ? -19.183 -8.106 -1.129 1.00 90.38 203 GLU A N 1
ATOM 1641 C CA . GLU A 1 203 ? -19.617 -8.923 0.016 1.00 90.38 203 GLU A CA 1
ATOM 1642 C C . GLU A 1 203 ? -19.081 -10.362 -0.035 1.00 90.38 203 GLU A C 1
ATOM 1644 O O . GLU A 1 203 ? -18.937 -11.027 1.006 1.00 90.38 203 GLU A O 1
ATOM 1649 N N . ASP A 1 204 ? -18.721 -10.826 -1.230 1.00 91.00 204 ASP A N 1
ATOM 1650 C CA . ASP A 1 204 ? -18.211 -12.172 -1.458 1.00 91.00 204 ASP A CA 1
ATOM 1651 C C . ASP A 1 204 ? -16.725 -12.289 -1.095 1.00 91.00 204 ASP A C 1
ATOM 1653 O O . ASP A 1 204 ? -16.250 -13.387 -0.792 1.00 91.00 204 ASP A O 1
ATOM 1657 N N . VAL A 1 205 ? -15.999 -11.167 -0.996 1.00 91.75 205 VAL A N 1
ATOM 1658 C CA . VAL A 1 205 ? -14.609 -11.151 -0.521 1.00 91.75 205 VAL A CA 1
ATOM 1659 C C . VAL A 1 205 ? -14.531 -11.646 0.925 1.00 91.75 205 VAL A C 1
ATOM 1661 O O . VAL A 1 205 ? -15.082 -11.048 1.855 1.00 91.75 205 VAL A O 1
ATOM 1664 N N . LYS A 1 206 ? -13.772 -12.727 1.132 1.00 91.88 206 LYS A N 1
ATOM 1665 C CA . LYS A 1 206 ? -13.420 -13.267 2.452 1.00 91.88 206 LYS A CA 1
ATOM 1666 C C . LYS A 1 206 ? -11.923 -13.125 2.700 1.00 91.88 206 LYS A C 1
ATOM 1668 O O . LYS A 1 206 ? -11.111 -13.345 1.805 1.00 91.88 206 LYS A O 1
ATOM 1673 N N . VAL A 1 207 ? -11.560 -12.760 3.928 1.00 93.06 207 VAL A N 1
ATOM 1674 C CA . VAL A 1 207 ? -10.162 -12.691 4.370 1.00 93.06 207 VAL A CA 1
ATOM 1675 C C . VAL A 1 207 ? -9.941 -13.734 5.459 1.00 93.06 207 VAL A C 1
ATOM 1677 O O . VAL A 1 207 ? -10.133 -13.476 6.652 1.00 93.06 207 VAL A O 1
ATOM 1680 N N . ASP A 1 208 ? -9.513 -14.918 5.032 1.00 92.06 208 ASP A N 1
ATOM 1681 C CA . ASP A 1 208 ? -9.169 -16.017 5.929 1.00 92.06 208 ASP A CA 1
ATOM 1682 C C . ASP A 1 208 ? -7.737 -15.854 6.444 1.00 92.06 208 ASP A C 1
ATOM 1684 O O . ASP A 1 208 ? -6.773 -15.802 5.676 1.00 92.06 208 ASP A O 1
ATOM 1688 N N . LEU A 1 209 ? -7.602 -15.731 7.766 1.00 90.06 209 LEU A N 1
ATOM 1689 C CA . LEU A 1 209 ? -6.304 -15.622 8.424 1.00 90.06 209 LEU A CA 1
ATOM 1690 C C . LEU A 1 209 ? -5.669 -17.017 8.560 1.00 90.06 209 LEU A C 1
ATOM 1692 O O . LEU A 1 209 ? -6.370 -17.946 8.966 1.00 90.06 209 LEU A O 1
ATOM 1696 N N . PRO A 1 210 ? -4.362 -17.159 8.286 1.00 87.19 210 PRO A N 1
ATOM 1697 C CA . PRO A 1 210 ? -3.644 -18.420 8.448 1.00 87.19 210 PRO A CA 1
ATOM 1698 C C . PRO A 1 210 ? -3.242 -18.747 9.903 1.00 87.19 210 PRO A C 1
ATOM 1700 O O . PRO A 1 210 ? -3.217 -17.859 10.800 1.00 87.19 210 PRO A O 1
#